Protein AF-A0A8S9NXI0-F1 (afdb_monomer_lite)

Sequence (211 aa):
MMMVAKQVCTIFIRSCIWLLLLPILTRAMESDITCLRSLKSQLKDPHAYLSNWVFGNYSDGYICSFFGVYCWRSNHNKVLSINLGRSGLEGEFPSGVKLFCQTCPTLLLDHNRFTGSIPSELASSPRLLQFSVAHNDLKGPIPEFTAGNISLSSFDDNPDLCGFPLDPCPDSFYSMAIIAANIAAAAFFLVGACYGWLYDTRKQNQRPRRR

InterPro domains:
  IPR013210 Leucine-rich repeat-containing N-terminal, plant-type [PF08263] (30-72)
  IPR032675 Leucine-rich repeat domain superfamily [G3DSA:3.80.10.10] (31-162)
  IPR046959 Pollen receptor-like kinase 1-6/SFR4-like [PTHR48007] (106-207)

Structure (mmCIF, N/CA/C/O backbone):
data_AF-A0A8S9NXI0-F1
#
_entry.id   AF-A0A8S9NXI0-F1
#
loop_
_atom_site.group_PDB
_atom_site.id
_atom_site.type_symbol
_atom_site.label_atom_id
_atom_site.label_alt_id
_atom_site.label_comp_id
_atom_site.label_asym_id
_atom_site.label_entity_id
_atom_site.label_seq_id
_atom_site.pdbx_PDB_ins_code
_atom_site.Cartn_x
_atom_site.Cartn_y
_atom_site.Cartn_z
_atom_site.occupancy
_atom_site.B_iso_or_equiv
_atom_site.auth_seq_id
_atom_site.auth_comp_id
_atom_site.auth_asym_id
_atom_site.auth_atom_id
_atom_site.pdbx_PDB_model_num
ATOM 1 N N . MET A 1 1 ? 48.327 -30.750 27.416 1.00 48.47 1 MET A N 1
ATOM 2 C CA . MET A 1 1 ? 46.842 -30.775 27.405 1.00 48.47 1 MET A CA 1
ATOM 3 C C . MET A 1 1 ? 46.186 -29.390 27.481 1.00 48.47 1 MET A C 1
ATOM 5 O O . MET A 1 1 ? 45.272 -29.152 26.706 1.00 48.47 1 MET A O 1
ATOM 9 N N . MET A 1 2 ? 46.649 -28.445 28.314 1.00 47.31 2 MET A N 1
ATOM 10 C CA . MET A 1 2 ? 46.037 -27.098 28.421 1.00 47.31 2 MET A CA 1
ATOM 11 C C . MET A 1 2 ? 46.112 -26.222 27.150 1.00 47.31 2 MET A C 1
ATOM 13 O O . MET A 1 2 ? 45.227 -25.399 26.933 1.00 47.31 2 MET A O 1
ATOM 17 N N . MET A 1 3 ? 47.132 -26.385 26.296 1.00 52.66 3 MET A N 1
ATOM 18 C CA . MET A 1 3 ? 47.255 -25.595 25.055 1.00 52.66 3 MET A CA 1
ATOM 19 C C . MET A 1 3 ? 46.229 -25.994 23.982 1.00 52.66 3 MET A C 1
ATOM 21 O O . MET A 1 3 ? 45.682 -25.127 23.306 1.00 52.66 3 MET A O 1
ATOM 25 N N . VAL A 1 4 ? 45.896 -27.286 23.893 1.00 56.56 4 VAL A N 1
ATOM 26 C CA . VAL A 1 4 ? 44.914 -27.812 22.930 1.00 56.56 4 VAL A CA 1
ATOM 27 C C . VAL A 1 4 ? 43.502 -27.342 23.294 1.00 56.56 4 VAL A C 1
ATOM 29 O O . VAL A 1 4 ? 42.760 -26.887 22.431 1.00 56.56 4 VAL A O 1
ATOM 32 N N . ALA A 1 5 ? 43.159 -27.329 24.587 1.00 54.84 5 ALA A N 1
ATOM 33 C CA . ALA A 1 5 ? 41.863 -26.839 25.062 1.00 54.84 5 ALA A CA 1
ATOM 34 C C . ALA A 1 5 ? 41.631 -25.343 24.747 1.00 54.84 5 ALA A C 1
ATOM 36 O O . ALA A 1 5 ? 40.528 -24.958 24.362 1.00 54.84 5 ALA A O 1
ATOM 37 N N . LYS A 1 6 ? 42.672 -24.498 24.835 1.00 57.12 6 LYS A N 1
ATOM 38 C CA . LYS A 1 6 ? 42.588 -23.069 24.468 1.00 57.12 6 LYS A CA 1
ATOM 39 C C . LYS A 1 6 ? 42.384 -22.852 22.962 1.00 57.12 6 LYS A C 1
ATOM 41 O O . LYS A 1 6 ? 41.630 -21.962 22.569 1.00 57.12 6 LYS A O 1
ATOM 46 N N . GLN A 1 7 ? 43.024 -23.661 22.118 1.00 56.09 7 GLN A N 1
ATOM 47 C CA . GLN A 1 7 ? 42.843 -23.586 20.664 1.00 56.09 7 GLN A CA 1
ATOM 48 C C . GLN A 1 7 ? 41.454 -24.070 20.236 1.00 56.09 7 GLN A C 1
ATOM 50 O O . GLN A 1 7 ? 40.791 -23.396 19.454 1.00 56.09 7 GLN A O 1
ATOM 55 N N . VAL A 1 8 ? 40.964 -25.169 20.813 1.00 66.56 8 VAL A N 1
ATOM 56 C CA . VAL A 1 8 ? 39.607 -25.670 20.534 1.00 66.56 8 VAL A CA 1
ATOM 57 C C . VAL A 1 8 ? 38.549 -24.647 20.962 1.00 66.56 8 VAL A C 1
ATOM 59 O O . VAL A 1 8 ? 37.624 -24.368 20.205 1.00 66.56 8 VAL A O 1
ATOM 62 N N . CYS A 1 9 ? 38.724 -24.009 22.123 1.00 66.50 9 CYS A N 1
ATOM 63 C CA . CYS A 1 9 ? 37.797 -22.991 22.620 1.00 66.50 9 CYS A CA 1
ATOM 64 C C . CYS A 1 9 ? 37.787 -21.721 21.748 1.00 66.50 9 CYS A C 1
ATOM 66 O O . CYS A 1 9 ? 36.724 -21.195 21.429 1.00 66.50 9 CYS A O 1
ATOM 68 N N . THR A 1 10 ? 38.949 -21.249 21.281 1.00 66.12 10 THR A N 1
ATOM 69 C CA . THR A 1 10 ? 39.013 -20.070 20.393 1.00 66.12 10 THR A CA 1
ATOM 70 C C . THR A 1 10 ? 38.430 -20.338 19.004 1.00 66.12 10 THR A C 1
ATOM 72 O O . THR A 1 10 ? 37.811 -19.438 18.433 1.00 66.12 10 THR A O 1
ATOM 75 N N . ILE A 1 11 ? 38.561 -21.562 18.478 1.00 71.81 11 ILE A N 1
ATOM 76 C CA . ILE A 1 11 ? 37.906 -21.988 17.231 1.00 71.81 11 ILE A CA 1
ATOM 77 C C . ILE A 1 11 ? 36.385 -22.024 17.414 1.00 71.81 11 ILE A C 1
ATOM 79 O O . ILE A 1 11 ? 35.680 -21.419 16.610 1.00 71.81 11 ILE A O 1
ATOM 83 N N . PHE A 1 12 ? 35.891 -22.635 18.498 1.00 69.69 12 PHE A N 1
ATOM 84 C CA . PHE A 1 12 ? 34.457 -22.689 18.806 1.00 69.69 12 PHE A CA 1
ATOM 85 C C . PHE A 1 12 ? 33.842 -21.297 18.999 1.00 69.69 12 PHE A C 1
ATOM 87 O O . PHE A 1 12 ? 32.775 -21.008 18.463 1.00 69.69 12 PHE A O 1
ATOM 94 N N . ILE A 1 13 ? 34.523 -20.397 19.713 1.00 73.62 13 ILE A N 1
ATOM 95 C CA . ILE A 1 13 ? 34.053 -19.020 19.912 1.00 73.62 13 ILE A CA 1
ATOM 96 C C . ILE A 1 13 ? 34.024 -18.263 18.577 1.00 73.62 13 ILE A C 1
ATOM 98 O O . ILE A 1 13 ? 33.041 -17.586 18.287 1.00 73.62 13 ILE A O 1
ATOM 102 N N . ARG A 1 14 ? 35.046 -18.412 17.722 1.00 71.12 14 ARG A N 1
ATOM 103 C CA . ARG A 1 14 ? 35.065 -17.799 16.382 1.00 71.12 14 ARG A CA 1
ATOM 104 C C . ARG A 1 14 ? 33.963 -18.345 15.475 1.00 71.12 14 ARG A C 1
ATOM 106 O O . ARG A 1 14 ? 33.319 -17.547 14.802 1.00 71.12 14 ARG A O 1
ATOM 113 N N . S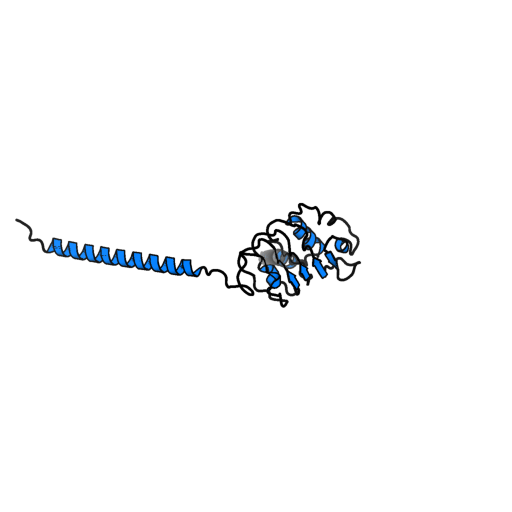ER A 1 15 ? 33.703 -19.654 15.489 1.00 74.88 15 SER A N 1
ATOM 114 C CA . SER A 1 15 ? 32.602 -20.248 14.721 1.00 74.88 15 SER A CA 1
ATOM 115 C C . SER A 1 15 ? 31.235 -19.807 15.240 1.00 74.88 15 SER A C 1
ATOM 117 O O . SER A 1 15 ? 30.363 -19.495 14.438 1.00 74.88 15 SER A O 1
ATOM 119 N N . CYS A 1 16 ? 31.054 -19.697 16.560 1.00 72.50 16 CYS A N 1
ATOM 120 C CA . CYS A 1 16 ? 29.815 -19.198 17.157 1.00 72.50 16 CYS A CA 1
ATOM 121 C C . CYS A 1 16 ? 29.590 -17.712 16.855 1.00 72.50 16 CYS A C 1
ATOM 123 O O . CYS A 1 16 ? 28.479 -17.331 16.514 1.00 72.50 16 CYS A O 1
ATOM 125 N N . ILE A 1 17 ? 30.631 -16.875 16.907 1.00 73.12 17 ILE A N 1
ATOM 126 C CA . ILE A 1 17 ? 30.542 -15.461 16.512 1.00 73.12 17 ILE A CA 1
ATOM 127 C C . ILE A 1 17 ? 30.192 -15.345 15.021 1.00 73.12 17 ILE A C 1
ATOM 129 O O . ILE A 1 17 ? 29.353 -14.530 14.657 1.00 73.12 17 ILE A O 1
ATOM 133 N N . TRP A 1 18 ? 30.760 -16.188 14.155 1.00 65.56 18 TRP A N 1
ATOM 134 C CA . TRP A 1 18 ? 30.428 -16.204 12.726 1.00 65.56 18 TRP A CA 1
ATOM 135 C C . TRP A 1 18 ? 28.981 -16.669 12.465 1.00 65.56 18 TRP A C 1
ATOM 137 O O . TRP A 1 18 ? 28.279 -16.056 11.664 1.00 65.56 18 TRP A O 1
ATOM 147 N N . LEU A 1 19 ? 28.493 -17.666 13.215 1.00 69.38 19 LEU A N 1
ATOM 148 C CA . LEU A 1 19 ? 27.098 -18.139 13.203 1.00 69.38 19 LEU A CA 1
ATOM 149 C C . LEU A 1 19 ? 26.099 -17.120 13.773 1.00 69.38 19 LEU A C 1
ATOM 151 O O . LEU A 1 19 ? 24.974 -17.045 13.289 1.00 69.38 19 LEU A O 1
ATOM 155 N N . LEU A 1 20 ? 26.506 -16.308 14.750 1.00 66.50 20 LEU A N 1
ATOM 156 C CA . LEU A 1 20 ? 25.690 -15.234 15.331 1.00 66.50 20 LEU A CA 1
ATOM 157 C C . LEU A 1 20 ? 25.705 -13.945 14.489 1.00 66.50 20 LEU A C 1
ATOM 159 O O . LEU A 1 20 ? 24.770 -13.152 14.578 1.00 66.50 20 LEU A O 1
ATOM 163 N N . LEU A 1 21 ? 26.729 -13.731 13.655 1.00 58.19 21 LEU A N 1
ATOM 164 C CA . LEU A 1 21 ? 26.822 -12.596 12.723 1.00 58.19 21 LEU A CA 1
ATOM 165 C C . LEU A 1 21 ? 26.148 -12.865 11.365 1.00 58.19 21 LEU A C 1
ATOM 167 O O . LEU A 1 21 ? 25.772 -11.914 10.676 1.00 58.19 21 LEU A O 1
ATOM 171 N N . LEU A 1 22 ? 25.949 -14.133 10.990 1.00 60.00 22 LEU A N 1
ATOM 172 C CA . LEU A 1 22 ? 25.241 -14.533 9.765 1.00 60.00 22 LEU A CA 1
ATOM 173 C C . LEU A 1 22 ? 23.817 -13.932 9.654 1.00 60.00 22 LEU A C 1
ATOM 175 O O . LEU A 1 22 ? 23.513 -13.367 8.603 1.00 60.00 22 LEU A O 1
ATOM 179 N N . PRO A 1 23 ? 22.975 -13.921 10.711 1.00 55.84 23 PRO A N 1
ATOM 180 C CA . PRO A 1 23 ? 21.657 -13.275 10.677 1.00 55.84 23 PRO A CA 1
ATOM 181 C C . PRO A 1 23 ? 21.713 -11.739 10.598 1.00 55.84 23 PRO A C 1
ATOM 183 O O . PRO A 1 23 ? 20.766 -11.096 10.138 1.00 55.84 23 PRO A O 1
ATOM 186 N N . ILE A 1 24 ? 22.811 -11.125 11.056 1.00 56.00 24 ILE A N 1
ATOM 187 C CA . ILE A 1 24 ? 22.961 -9.662 11.127 1.00 56.00 24 ILE A CA 1
ATOM 188 C C . ILE A 1 24 ? 23.319 -9.094 9.745 1.00 56.00 24 ILE A C 1
ATOM 190 O O . ILE A 1 24 ? 22.811 -8.037 9.366 1.00 56.00 24 ILE A O 1
ATOM 194 N N . LEU A 1 25 ? 24.104 -9.828 8.949 1.00 53.94 25 LEU A N 1
ATOM 195 C CA . LEU A 1 25 ? 24.426 -9.473 7.559 1.00 53.94 25 LEU A CA 1
ATOM 196 C C . LEU A 1 25 ? 23.256 -9.711 6.588 1.00 53.94 25 LEU A C 1
ATOM 198 O O . LEU A 1 25 ? 23.167 -9.038 5.563 1.00 53.94 25 LEU A O 1
ATOM 202 N N . THR A 1 26 ? 22.309 -10.597 6.920 1.00 49.00 26 THR A N 1
ATOM 203 C CA . THR A 1 26 ? 21.090 -10.810 6.117 1.00 49.00 26 THR A CA 1
ATOM 204 C C . THR A 1 26 ? 20.030 -9.721 6.292 1.00 49.00 26 THR A C 1
ATOM 206 O O . THR A 1 26 ? 18.982 -9.765 5.642 1.00 49.00 26 THR A O 1
ATOM 209 N N . ARG A 1 27 ? 20.313 -8.647 7.047 1.00 52.06 27 ARG A N 1
ATOM 210 C CA . ARG A 1 27 ? 19.653 -7.344 6.826 1.00 52.06 27 ARG A CA 1
ATOM 211 C C . ARG A 1 27 ? 20.137 -6.720 5.503 1.00 52.06 27 ARG A C 1
ATOM 213 O O . ARG A 1 27 ? 20.440 -5.536 5.442 1.00 52.06 27 ARG A O 1
ATOM 220 N N . ALA A 1 28 ? 20.226 -7.525 4.447 1.00 47.06 28 ALA A N 1
ATOM 221 C CA . ALA A 1 28 ? 20.550 -7.087 3.108 1.00 47.06 28 ALA A CA 1
ATOM 222 C C . ALA A 1 28 ? 19.486 -6.074 2.668 1.00 47.06 28 ALA A C 1
ATOM 224 O O . ALA A 1 28 ? 18.289 -6.303 2.878 1.00 47.06 28 ALA A O 1
ATOM 225 N N . MET A 1 29 ? 19.938 -4.947 2.109 1.00 54.78 29 MET A N 1
ATOM 226 C CA . MET A 1 29 ? 19.077 -4.010 1.391 1.00 54.78 29 MET A CA 1
ATOM 227 C C . MET A 1 29 ? 18.262 -4.817 0.388 1.00 54.78 29 MET A C 1
ATOM 229 O O . MET A 1 29 ? 18.822 -5.458 -0.502 1.00 54.78 29 MET A O 1
ATOM 233 N N . GLU A 1 30 ? 16.947 -4.817 0.556 1.00 65.94 30 GLU A N 1
ATOM 234 C CA . GLU A 1 30 ? 16.077 -5.415 -0.437 1.00 65.94 30 GLU A CA 1
ATOM 235 C C . GLU A 1 30 ? 16.156 -4.561 -1.703 1.00 65.94 30 GLU A C 1
ATOM 237 O O . GLU A 1 30 ? 16.060 -3.333 -1.648 1.00 65.94 30 GLU A O 1
ATOM 242 N N . SER A 1 31 ? 16.432 -5.194 -2.842 1.00 82.06 31 SER A N 1
ATOM 243 C CA . SER A 1 31 ? 16.428 -4.479 -4.115 1.00 82.06 31 SER A CA 1
ATOM 244 C C . SER A 1 31 ? 14.989 -4.138 -4.498 1.00 82.06 31 SER A C 1
ATOM 246 O O . SER A 1 31 ? 14.085 -4.935 -4.245 1.00 82.06 31 SER A O 1
ATOM 248 N N . ASP A 1 32 ? 14.769 -3.005 -5.170 1.00 87.31 32 ASP A N 1
ATOM 249 C CA . ASP A 1 32 ? 13.427 -2.642 -5.647 1.00 87.31 32 ASP A CA 1
ATOM 250 C C . ASP A 1 32 ? 12.856 -3.718 -6.595 1.00 87.31 32 ASP A C 1
ATOM 252 O O . ASP A 1 32 ? 11.654 -3.951 -6.626 1.00 87.31 32 ASP A O 1
ATOM 256 N N . ILE A 1 33 ? 13.718 -4.466 -7.295 1.00 89.44 33 ILE A N 1
ATOM 257 C CA . ILE A 1 33 ? 13.327 -5.631 -8.105 1.00 89.44 33 ILE A CA 1
ATOM 258 C C . ILE A 1 33 ? 12.695 -6.726 -7.232 1.00 89.44 33 ILE A C 1
ATOM 260 O O . ILE A 1 33 ? 11.664 -7.290 -7.598 1.00 89.44 33 ILE A O 1
ATOM 264 N N . THR A 1 34 ? 13.311 -7.051 -6.091 1.00 88.00 34 THR A N 1
ATOM 265 C CA . THR A 1 34 ? 12.790 -8.054 -5.147 1.00 88.00 34 THR A CA 1
ATOM 266 C C . THR A 1 34 ? 11.469 -7.586 -4.542 1.00 88.00 34 THR A C 1
ATOM 268 O O . THR A 1 34 ? 10.519 -8.364 -4.503 1.00 88.00 34 THR A O 1
ATOM 271 N N . CYS A 1 35 ? 11.388 -6.301 -4.183 1.00 87.19 35 CYS A N 1
ATOM 272 C CA . CYS A 1 35 ? 10.168 -5.663 -3.692 1.00 87.19 35 CYS A CA 1
ATOM 273 C C . CYS A 1 35 ? 9.015 -5.807 -4.701 1.00 87.19 35 CYS A C 1
ATOM 275 O O . CYS A 1 35 ? 7.974 -6.368 -4.365 1.00 87.19 35 CYS A O 1
ATOM 277 N N . LEU A 1 36 ? 9.214 -5.397 -5.960 1.00 90.44 36 LEU A N 1
ATOM 278 C CA . LEU A 1 36 ? 8.189 -5.513 -7.006 1.00 90.44 36 LEU A CA 1
ATOM 279 C C . LEU A 1 36 ? 7.805 -6.976 -7.282 1.00 90.44 36 LEU A C 1
ATOM 281 O O . LEU A 1 36 ? 6.642 -7.271 -7.554 1.00 90.44 36 LEU A O 1
ATOM 285 N N . ARG A 1 37 ? 8.758 -7.912 -7.187 1.00 91.31 37 ARG A N 1
ATOM 286 C CA . ARG A 1 37 ? 8.485 -9.349 -7.340 1.00 91.31 37 ARG A CA 1
ATOM 287 C C . ARG A 1 37 ? 7.608 -9.887 -6.215 1.00 91.31 37 ARG A C 1
ATOM 289 O O . ARG A 1 37 ? 6.649 -10.604 -6.492 1.00 91.31 37 ARG A O 1
ATOM 296 N N . SER A 1 38 ? 7.934 -9.535 -4.974 1.00 87.94 38 SER A N 1
ATOM 297 C CA . SER A 1 38 ? 7.154 -9.911 -3.794 1.00 87.94 38 SER A CA 1
ATOM 298 C C . SER A 1 38 ? 5.748 -9.316 -3.860 1.00 87.94 38 SER A C 1
ATOM 300 O O . SER A 1 38 ? 4.771 -10.046 -3.699 1.00 87.94 38 SER A O 1
ATOM 302 N N . LEU A 1 39 ? 5.641 -8.031 -4.217 1.00 88.62 39 LEU A N 1
ATOM 303 C CA . LEU A 1 39 ? 4.366 -7.346 -4.409 1.00 88.62 39 LEU A CA 1
ATOM 304 C C . LEU A 1 39 ? 3.506 -8.072 -5.451 1.00 88.62 39 LEU A C 1
ATOM 306 O O . LEU A 1 39 ? 2.400 -8.497 -5.136 1.00 88.62 39 LEU A O 1
ATOM 310 N N . LYS A 1 40 ? 4.038 -8.324 -6.656 1.00 92.25 40 LYS A N 1
ATOM 311 C CA . LYS A 1 40 ? 3.303 -9.056 -7.700 1.00 92.25 40 LYS A CA 1
ATOM 312 C C . LYS A 1 40 ? 2.826 -10.435 -7.236 1.00 92.25 40 LYS A C 1
ATOM 314 O O . LYS A 1 40 ? 1.747 -10.854 -7.629 1.00 92.25 40 LYS A O 1
ATOM 319 N N . SER A 1 41 ? 3.614 -11.144 -6.425 1.00 91.06 41 SER A N 1
ATOM 320 C CA . SER A 1 41 ? 3.263 -12.498 -5.973 1.00 91.06 41 SER A CA 1
ATOM 321 C C . SER A 1 41 ? 2.081 -12.558 -4.999 1.00 91.06 41 SER A C 1
ATOM 323 O O . SER A 1 41 ? 1.480 -13.619 -4.859 1.00 91.06 41 SER A O 1
ATOM 325 N N . GLN A 1 42 ? 1.750 -11.444 -4.342 1.00 89.62 42 GLN A N 1
ATOM 326 C CA . GLN A 1 42 ? 0.673 -11.367 -3.348 1.00 89.62 42 GLN A CA 1
ATOM 327 C C . GLN A 1 42 ? -0.632 -10.803 -3.924 1.00 89.62 42 GLN A C 1
ATOM 329 O O . GLN A 1 42 ? -1.703 -11.031 -3.367 1.00 89.62 42 GLN A O 1
ATOM 334 N N . LEU A 1 43 ? -0.552 -10.078 -5.041 1.00 91.19 43 LEU A N 1
ATOM 335 C CA . LEU A 1 43 ? -1.699 -9.429 -5.666 1.00 91.19 43 LEU A CA 1
ATOM 336 C C . LEU A 1 43 ? -2.443 -10.391 -6.596 1.00 91.19 43 LEU A C 1
ATOM 338 O O . LEU A 1 43 ? -1.833 -11.139 -7.365 1.00 91.19 43 LEU A O 1
ATOM 342 N N . LYS A 1 44 ? -3.774 -10.318 -6.584 1.00 95.75 44 LYS A N 1
ATOM 343 C CA . LYS A 1 44 ? -4.614 -10.918 -7.624 1.00 95.75 44 LYS A CA 1
ATOM 344 C C . LYS A 1 44 ? -4.901 -9.858 -8.684 1.00 95.75 44 LYS A C 1
ATOM 346 O O . LYS A 1 44 ? -5.363 -8.767 -8.369 1.00 95.75 44 LYS A O 1
ATOM 351 N N . ASP A 1 45 ? -4.623 -10.192 -9.938 1.00 96.75 45 ASP A N 1
ATOM 352 C CA . ASP A 1 45 ? -4.725 -9.277 -11.079 1.00 96.75 45 ASP A CA 1
ATOM 353 C C . ASP A 1 45 ? -5.681 -9.849 -12.142 1.00 96.75 45 ASP A C 1
ATOM 355 O O . ASP A 1 45 ? -5.234 -10.437 -13.132 1.00 96.75 45 ASP A O 1
ATOM 359 N N . PRO A 1 46 ? -7.007 -9.739 -11.933 1.00 97.25 46 PRO A N 1
ATOM 360 C CA . PRO A 1 46 ? -8.004 -10.328 -12.830 1.00 97.25 46 PRO A CA 1
ATOM 361 C C . PRO A 1 46 ? -8.008 -9.699 -14.232 1.00 97.25 46 PRO A C 1
ATOM 363 O O . PRO A 1 46 ? -8.475 -10.322 -15.184 1.00 97.25 46 PRO A O 1
ATOM 366 N N . HIS A 1 47 ? -7.477 -8.482 -14.371 1.00 96.38 47 HIS A N 1
ATOM 367 C CA . HIS A 1 47 ? -7.472 -7.713 -15.618 1.00 96.38 47 HIS A CA 1
ATOM 368 C C . HIS A 1 47 ? -6.094 -7.639 -16.293 1.00 96.38 47 HIS A C 1
ATOM 370 O O . HIS A 1 47 ? -5.949 -6.964 -17.311 1.00 96.38 47 HIS A O 1
ATOM 376 N N . ALA A 1 48 ? -5.103 -8.368 -15.773 1.00 97.06 48 ALA A N 1
ATOM 377 C CA . ALA A 1 48 ? -3.759 -8.483 -16.332 1.00 97.06 48 ALA A CA 1
ATOM 378 C C . ALA A 1 48 ? -2.982 -7.148 -16.450 1.00 97.06 48 ALA A C 1
ATOM 380 O O . ALA A 1 48 ? -2.108 -7.017 -17.318 1.00 97.06 48 ALA A O 1
ATOM 381 N N . TYR A 1 49 ? -3.237 -6.171 -15.573 1.00 96.50 49 TYR A N 1
ATOM 382 C CA . TYR A 1 49 ? -2.486 -4.905 -15.527 1.00 96.50 49 TYR A CA 1
ATOM 383 C C . TYR A 1 49 ? -1.002 -5.107 -15.186 1.00 96.50 49 TYR A C 1
ATOM 385 O O . TYR A 1 49 ? -0.138 -4.389 -15.688 1.00 96.50 49 TYR A O 1
ATOM 393 N N . LEU A 1 50 ? -0.678 -6.122 -14.385 1.00 96.69 50 LEU A N 1
ATOM 394 C CA . LEU A 1 50 ? 0.682 -6.486 -13.980 1.00 96.69 50 LEU A CA 1
ATOM 395 C C . LEU A 1 50 ? 1.340 -7.472 -14.958 1.00 96.69 50 LEU A C 1
ATOM 397 O O . LEU A 1 50 ? 2.410 -8.025 -14.670 1.00 96.69 50 LEU A O 1
ATOM 401 N N . SER A 1 51 ? 0.732 -7.734 -16.118 1.00 96.88 51 SER A N 1
ATOM 402 C CA . SER A 1 51 ? 1.257 -8.680 -17.114 1.00 96.88 51 SER A CA 1
ATOM 403 C C . SER A 1 51 ? 2.658 -8.309 -17.611 1.00 96.88 51 SER A C 1
ATOM 405 O O . SER A 1 51 ? 3.500 -9.196 -17.757 1.00 96.88 51 SER A O 1
ATOM 407 N N . ASN A 1 52 ? 2.959 -7.013 -17.771 1.00 96.62 52 ASN A N 1
ATOM 408 C CA . ASN A 1 52 ? 4.271 -6.543 -18.231 1.00 96.62 52 ASN A CA 1
ATOM 409 C C . ASN A 1 52 ? 5.364 -6.542 -17.145 1.00 96.62 52 ASN A C 1
ATOM 411 O O . ASN A 1 52 ? 6.525 -6.267 -17.448 1.00 96.62 52 ASN A O 1
ATOM 415 N N . TRP A 1 53 ? 5.031 -6.888 -15.897 1.00 96.50 53 TRP A N 1
ATOM 416 C CA . TRP A 1 53 ? 6.004 -7.069 -14.816 1.00 96.50 53 TRP A CA 1
ATOM 417 C C . TRP A 1 53 ? 6.731 -8.408 -14.988 1.00 96.50 53 TRP A C 1
ATOM 419 O O . TRP A 1 53 ? 6.451 -9.393 -14.293 1.00 96.50 53 TRP A O 1
ATOM 429 N N . VAL A 1 54 ? 7.627 -8.473 -15.966 1.00 95.12 54 VAL A N 1
ATOM 430 C CA . VAL A 1 54 ? 8.407 -9.672 -16.283 1.00 95.12 54 VAL A CA 1
ATOM 431 C C . VAL A 1 54 ? 9.791 -9.545 -15.662 1.00 95.12 54 VAL A C 1
ATOM 433 O O . VAL A 1 54 ? 10.587 -8.678 -16.018 1.00 95.12 54 VAL A O 1
ATOM 436 N N . PHE A 1 55 ? 10.083 -10.430 -14.715 1.00 92.69 55 PHE A N 1
ATOM 437 C CA . PHE A 1 55 ? 11.379 -10.499 -14.050 1.00 92.69 55 PHE A CA 1
ATOM 438 C C . PHE A 1 55 ? 12.297 -11.470 -14.796 1.00 92.69 55 PHE A C 1
ATOM 440 O O . PHE A 1 55 ? 11.866 -12.557 -15.165 1.00 92.69 55 PHE A O 1
ATOM 447 N N . GLY A 1 56 ? 13.565 -11.100 -14.984 1.00 87.19 56 GLY A N 1
ATOM 448 C CA . GLY A 1 56 ? 14.542 -11.925 -15.714 1.00 87.19 56 GLY A CA 1
ATOM 449 C C . GLY A 1 56 ? 15.445 -11.140 -16.665 1.00 87.19 56 GLY A C 1
ATOM 450 O O . GLY A 1 56 ? 16.349 -11.713 -17.261 1.00 87.19 56 GLY A O 1
ATOM 451 N N . ASN A 1 57 ? 15.223 -9.832 -16.791 1.00 86.38 57 ASN A N 1
ATOM 452 C CA . ASN A 1 57 ? 16.134 -8.937 -17.486 1.00 86.38 57 ASN A CA 1
ATOM 453 C C . ASN A 1 57 ? 17.247 -8.455 -16.532 1.00 86.38 57 ASN A C 1
ATOM 455 O O . ASN A 1 57 ? 17.014 -8.254 -15.337 1.00 86.38 57 ASN A O 1
ATOM 459 N N . TYR A 1 58 ? 18.450 -8.278 -17.075 1.00 87.62 58 TYR A N 1
ATOM 460 C CA . TYR A 1 58 ? 19.647 -7.829 -16.363 1.00 87.62 58 TYR A CA 1
ATOM 461 C C . TYR A 1 58 ? 20.053 -6.389 -16.715 1.00 87.62 58 TYR A C 1
ATOM 463 O O . TYR A 1 58 ? 20.992 -5.862 -16.122 1.00 87.62 58 TYR A O 1
ATOM 471 N N . SER A 1 59 ? 19.371 -5.742 -17.667 1.00 92.88 59 SER A N 1
ATOM 472 C CA . SER A 1 59 ? 19.596 -4.334 -18.008 1.00 92.88 59 SER A CA 1
ATOM 473 C C . SER A 1 59 ? 19.218 -3.422 -16.842 1.00 92.88 59 SER A C 1
ATOM 475 O O . SER A 1 59 ? 18.170 -3.604 -16.232 1.00 92.88 59 SER A O 1
ATOM 477 N N . ASP A 1 60 ? 20.030 -2.413 -16.530 1.00 91.50 60 ASP A N 1
ATOM 478 C CA . ASP A 1 60 ? 19.662 -1.449 -15.490 1.00 91.50 60 ASP A CA 1
ATOM 479 C C . ASP A 1 60 ? 18.462 -0.588 -15.937 1.00 91.50 60 ASP A C 1
ATOM 481 O O . ASP A 1 60 ? 18.345 -0.225 -17.107 1.00 91.50 60 ASP A O 1
ATOM 485 N N . GLY A 1 61 ? 17.537 -0.310 -15.017 1.00 91.88 61 GLY A N 1
ATOM 486 C CA . GLY A 1 61 ? 16.316 0.464 -15.279 1.00 91.88 61 GLY A CA 1
ATOM 487 C C . GLY A 1 61 ? 15.160 -0.284 -15.956 1.00 91.88 61 GLY A C 1
ATOM 488 O O . GLY A 1 61 ? 14.109 0.311 -16.181 1.00 91.88 61 GLY A O 1
ATOM 489 N N . TYR A 1 62 ? 15.278 -1.583 -16.254 1.00 95.06 62 TYR A N 1
ATOM 490 C CA . TYR A 1 62 ? 14.207 -2.310 -16.955 1.00 95.06 62 TYR A CA 1
ATOM 491 C C . TYR A 1 62 ? 12.860 -2.300 -16.209 1.00 95.06 62 TYR A C 1
ATOM 493 O O . TYR A 1 62 ? 11.808 -2.239 -16.846 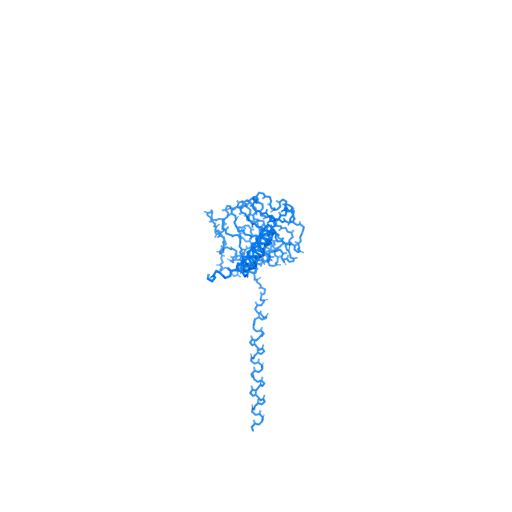1.00 95.06 62 TYR A O 1
ATOM 501 N N . ILE A 1 63 ? 12.877 -2.299 -14.871 1.00 94.12 63 ILE A N 1
ATOM 502 C CA . ILE A 1 63 ? 11.653 -2.262 -14.050 1.00 94.12 63 ILE A CA 1
ATOM 503 C C . ILE A 1 63 ? 10.892 -0.940 -14.179 1.00 94.12 63 ILE A C 1
ATOM 505 O O . ILE A 1 63 ? 9.717 -0.879 -13.845 1.00 94.12 63 ILE A O 1
ATOM 509 N N . CYS A 1 64 ? 11.533 0.115 -14.686 1.00 95.00 64 CYS A N 1
ATOM 510 C CA . CYS A 1 64 ? 10.914 1.423 -14.897 1.00 95.00 64 CYS A CA 1
ATOM 511 C C . CYS A 1 64 ? 9.942 1.433 -16.088 1.00 95.00 64 CYS A C 1
ATOM 513 O O . CYS A 1 64 ? 9.272 2.431 -16.326 1.00 95.00 64 CYS A O 1
ATOM 515 N N . SER A 1 65 ? 9.890 0.336 -16.853 1.00 95.75 65 SER A N 1
ATOM 516 C CA . SER A 1 65 ? 8.908 0.110 -17.919 1.00 95.75 65 SER A CA 1
ATOM 517 C C . SER A 1 65 ? 7.656 -0.633 -17.442 1.00 95.75 65 SER A C 1
ATOM 519 O O . SER A 1 65 ? 6.705 -0.798 -18.207 1.00 95.75 65 SER A O 1
ATOM 521 N N . PHE A 1 66 ? 7.650 -1.107 -16.194 1.00 97.25 66 PHE A N 1
ATOM 522 C CA . PHE A 1 66 ? 6.522 -1.829 -15.624 1.00 97.25 66 PHE A CA 1
ATOM 523 C C . PHE A 1 66 ? 5.323 -0.904 -15.439 1.00 97.25 66 PHE A C 1
ATOM 525 O O . PHE A 1 66 ? 5.467 0.271 -15.099 1.00 97.25 66 PHE A O 1
ATOM 532 N N . PHE A 1 67 ? 4.122 -1.441 -15.660 1.00 97.75 67 PHE A N 1
ATOM 533 C CA . PHE A 1 67 ? 2.895 -0.680 -15.473 1.00 97.75 67 PHE A CA 1
ATOM 534 C C . PHE A 1 67 ? 2.825 -0.144 -14.040 1.00 97.75 67 PHE A C 1
ATOM 536 O O . PHE A 1 67 ? 3.041 -0.893 -13.087 1.00 97.75 67 PHE A O 1
ATOM 543 N N . GLY A 1 68 ? 2.558 1.154 -13.902 1.00 96.06 68 GLY A N 1
ATOM 544 C CA . GLY A 1 68 ? 2.440 1.812 -12.605 1.00 96.06 68 GLY A CA 1
ATOM 545 C C . GLY A 1 68 ? 3.753 2.033 -11.850 1.00 96.06 68 GLY A C 1
ATOM 546 O O . GLY A 1 68 ? 3.706 2.555 -10.741 1.00 96.06 68 GLY A O 1
ATOM 547 N N . VAL A 1 69 ? 4.919 1.678 -12.403 1.00 95.44 69 VAL A N 1
ATOM 548 C CA . VAL A 1 69 ? 6.222 1.891 -11.750 1.00 95.44 69 VAL A CA 1
ATOM 549 C C . VAL A 1 69 ? 6.923 3.105 -12.347 1.00 95.44 69 VAL A C 1
ATOM 551 O O . VAL A 1 69 ? 7.196 3.163 -13.543 1.00 95.44 69 VAL A O 1
ATOM 554 N N . TYR A 1 70 ? 7.292 4.050 -11.489 1.00 95.06 70 TYR A N 1
ATOM 555 C CA . TYR A 1 70 ? 8.053 5.240 -11.853 1.00 95.06 70 TYR A CA 1
ATOM 556 C C . TYR A 1 70 ? 9.377 5.247 -11.101 1.00 95.06 70 TYR A C 1
ATOM 558 O O . TYR A 1 70 ? 9.411 5.066 -9.884 1.00 95.06 70 TYR A O 1
ATOM 566 N N . CYS A 1 71 ? 10.474 5.485 -11.813 1.00 94.12 71 CYS A N 1
ATOM 567 C CA . CYS A 1 71 ? 11.818 5.500 -11.245 1.00 94.12 71 CYS A CA 1
ATOM 568 C C . CYS A 1 71 ? 12.376 6.915 -11.098 1.00 94.12 71 CYS A C 1
ATOM 570 O O . CYS A 1 71 ? 12.008 7.822 -11.841 1.00 94.12 71 CYS A O 1
ATOM 572 N N . TRP A 1 72 ? 13.348 7.079 -10.196 1.00 91.94 72 TRP A N 1
ATOM 573 C CA . TRP A 1 72 ? 14.122 8.320 -10.056 1.00 91.94 72 TRP A CA 1
ATOM 574 C C . TRP A 1 72 ? 14.870 8.698 -11.340 1.00 91.94 72 TRP A C 1
ATOM 576 O O . TRP A 1 72 ? 15.008 9.874 -11.670 1.00 91.94 72 TRP A O 1
ATOM 586 N N . ARG A 1 73 ? 15.382 7.690 -12.052 1.00 93.50 73 ARG A N 1
ATOM 587 C CA . ARG A 1 73 ? 16.002 7.797 -13.375 1.00 93.50 73 ARG A CA 1
ATOM 588 C C . ARG A 1 73 ? 15.622 6.559 -14.180 1.00 93.50 73 ARG A C 1
ATOM 590 O O . ARG A 1 73 ? 15.585 5.468 -13.623 1.00 93.50 73 ARG A O 1
ATOM 597 N N . SER A 1 74 ? 15.376 6.714 -15.477 1.00 91.31 74 SER A N 1
ATOM 598 C CA . SER A 1 74 ? 14.917 5.624 -16.354 1.00 91.31 74 SER A CA 1
ATOM 599 C C . SER A 1 74 ? 15.946 4.512 -16.572 1.00 91.31 74 SER A C 1
ATOM 601 O O . SER A 1 74 ? 15.579 3.411 -16.958 1.00 91.31 74 SER A O 1
ATOM 603 N N . ASN A 1 75 ? 17.226 4.785 -16.323 1.00 91.31 75 ASN A N 1
ATOM 604 C CA . ASN A 1 75 ? 18.335 3.854 -16.513 1.00 91.31 75 ASN A CA 1
ATOM 605 C C . ASN A 1 75 ? 18.828 3.213 -15.207 1.00 91.31 75 ASN A C 1
ATOM 607 O O . ASN A 1 75 ? 19.897 2.613 -15.209 1.00 91.31 75 ASN A O 1
ATOM 611 N N . HIS A 1 76 ? 18.088 3.362 -14.105 1.00 91.19 76 HIS A N 1
ATOM 612 C CA . HIS A 1 76 ? 18.435 2.768 -12.819 1.00 91.19 76 HIS A CA 1
ATOM 613 C C . HIS A 1 76 ? 17.230 2.076 -12.198 1.00 91.19 76 HIS A C 1
ATOM 615 O O . HIS A 1 76 ? 16.145 2.648 -12.138 1.00 91.19 76 HIS A O 1
ATOM 621 N N . ASN A 1 77 ? 17.433 0.872 -11.663 1.00 90.25 77 ASN A N 1
ATOM 622 C CA . ASN A 1 77 ? 16.413 0.116 -10.927 1.00 90.25 77 ASN A CA 1
ATOM 623 C C . ASN A 1 77 ? 16.147 0.728 -9.533 1.00 90.25 77 ASN A C 1
ATOM 625 O O . ASN A 1 77 ? 16.428 0.107 -8.502 1.00 90.25 77 ASN A O 1
ATOM 629 N N . LYS A 1 78 ? 15.679 1.983 -9.513 1.00 90.75 78 LYS A N 1
ATOM 630 C CA . LYS A 1 78 ? 15.390 2.784 -8.320 1.00 90.75 78 LYS A CA 1
ATOM 631 C C . LYS A 1 78 ? 14.007 3.407 -8.403 1.00 90.75 78 LYS A C 1
ATOM 633 O O . LYS A 1 78 ? 13.827 4.425 -9.072 1.00 90.75 78 LYS A O 1
ATOM 638 N N . VAL A 1 79 ? 13.057 2.808 -7.698 1.00 91.31 79 VAL A N 1
ATOM 639 C CA . VAL A 1 79 ? 11.649 3.206 -7.696 1.00 91.31 79 VAL A CA 1
ATOM 640 C C . VAL A 1 79 ? 11.467 4.493 -6.890 1.00 91.31 79 VAL A C 1
ATOM 642 O O . VAL A 1 79 ? 11.992 4.655 -5.788 1.00 91.31 79 VAL A O 1
ATOM 645 N N . LEU A 1 80 ? 10.733 5.423 -7.485 1.00 92.06 80 LEU A N 1
ATOM 646 C CA . LEU A 1 80 ? 10.285 6.683 -6.902 1.00 92.06 80 LEU A CA 1
ATOM 647 C C . LEU A 1 80 ? 8.794 6.612 -6.557 1.00 92.06 80 LEU A C 1
ATOM 649 O O . LEU A 1 80 ? 8.374 7.104 -5.521 1.00 92.06 80 LEU A O 1
ATOM 653 N N . SER A 1 81 ? 7.972 6.032 -7.421 1.00 93.44 81 SER A N 1
ATOM 654 C CA . SER A 1 81 ? 6.535 5.971 -7.183 1.00 93.44 81 SER A CA 1
ATOM 655 C C . SER A 1 81 ? 5.960 4.689 -7.749 1.00 93.44 81 SER A C 1
ATOM 657 O O . SER A 1 81 ? 6.366 4.242 -8.824 1.00 93.44 81 SER A O 1
ATOM 659 N N . ILE A 1 82 ? 5.016 4.111 -7.016 1.00 94.06 82 ILE A N 1
ATOM 660 C CA . ILE A 1 82 ? 4.167 3.029 -7.494 1.00 94.06 82 ILE A CA 1
ATOM 661 C C . ILE A 1 82 ? 2.737 3.557 -7.497 1.00 94.06 82 ILE A C 1
ATOM 663 O O . ILE A 1 82 ? 2.203 3.912 -6.448 1.00 94.06 82 ILE A O 1
ATOM 667 N N . ASN A 1 83 ? 2.124 3.606 -8.675 1.00 96.19 83 ASN A N 1
ATOM 668 C CA . ASN A 1 83 ? 0.723 3.951 -8.854 1.00 96.19 83 ASN A CA 1
ATOM 669 C C . ASN A 1 83 ? 0.004 2.804 -9.559 1.00 96.19 83 ASN A C 1
ATOM 671 O O . ASN A 1 83 ? 0.148 2.616 -10.765 1.00 96.19 83 ASN A O 1
ATOM 675 N N . LEU A 1 84 ? -0.765 2.054 -8.780 1.00 96.12 84 LEU A N 1
ATOM 676 C CA . LEU A 1 84 ? -1.622 0.968 -9.245 1.00 96.12 84 LEU A CA 1
ATOM 677 C C . LEU A 1 84 ? -3.093 1.283 -8.959 1.00 96.12 84 LEU A C 1
ATOM 679 O O . LEU A 1 84 ? -3.909 0.375 -8.796 1.00 96.12 84 LEU A O 1
ATOM 683 N N . GLY A 1 85 ? -3.439 2.569 -8.858 1.00 96.69 85 GLY A N 1
ATOM 684 C CA . GLY A 1 85 ? -4.814 2.985 -8.642 1.00 96.69 85 GLY A CA 1
ATOM 685 C C . GLY A 1 85 ? -5.718 2.576 -9.809 1.00 96.69 85 GLY A C 1
ATOM 686 O O . GLY A 1 85 ? -5.260 2.472 -10.952 1.00 96.69 85 GLY A O 1
ATOM 687 N N . ARG A 1 86 ? -7.003 2.326 -9.534 1.00 97.69 86 ARG A N 1
ATOM 688 C CA . ARG A 1 86 ? -8.026 1.989 -10.552 1.00 97.69 86 ARG A CA 1
ATOM 689 C C . ARG A 1 86 ? -7.647 0.810 -11.457 1.00 97.69 86 ARG A C 1
ATOM 691 O O . ARG A 1 86 ? -8.025 0.782 -12.626 1.00 97.69 86 ARG A O 1
ATOM 698 N N . SER A 1 87 ? -6.893 -0.153 -10.934 1.00 97.19 87 SER A N 1
ATOM 699 C CA . SER A 1 87 ? -6.404 -1.304 -11.706 1.00 97.19 87 SER A CA 1
ATOM 700 C C . SER A 1 87 ? -7.236 -2.571 -11.471 1.00 97.19 87 SER A C 1
ATOM 702 O O . SER A 1 87 ? -6.942 -3.621 -12.034 1.00 97.19 87 SER A O 1
ATOM 704 N N . GLY A 1 88 ? -8.288 -2.490 -10.645 1.00 96.94 88 GLY A N 1
ATOM 705 C CA . GLY A 1 88 ? -9.147 -3.631 -10.322 1.00 96.94 88 GLY A CA 1
ATOM 706 C C . GLY A 1 88 ? -8.388 -4.772 -9.641 1.00 96.94 88 GLY A C 1
ATOM 707 O O . GLY A 1 88 ? -8.767 -5.931 -9.791 1.00 96.94 88 GLY A O 1
ATOM 708 N N . LEU A 1 89 ? -7.296 -4.449 -8.944 1.00 96.94 89 LEU A N 1
ATOM 709 C CA . LEU A 1 89 ? -6.493 -5.421 -8.216 1.00 96.94 89 LEU A CA 1
ATOM 710 C C . LEU A 1 89 ? -7.258 -5.912 -6.987 1.00 96.94 89 LEU A C 1
ATOM 712 O O . LEU A 1 89 ? -7.984 -5.155 -6.343 1.00 96.94 89 LEU A O 1
ATOM 716 N N . GLU A 1 90 ? -7.073 -7.185 -6.665 1.00 96.25 90 GLU A N 1
ATOM 717 C CA . GLU A 1 90 ? -7.781 -7.894 -5.603 1.00 96.25 90 GLU A CA 1
ATOM 718 C C . GLU A 1 90 ? -6.793 -8.592 -4.657 1.00 96.25 90 GLU A C 1
ATOM 720 O O . GLU A 1 90 ? -5.609 -8.772 -4.963 1.00 96.25 90 GLU A O 1
ATOM 725 N N . GLY A 1 91 ? -7.306 -9.063 -3.520 1.00 92.81 91 GLY A N 1
ATOM 726 C CA . GLY A 1 91 ? -6.560 -9.866 -2.551 1.00 92.81 91 GLY A CA 1
ATOM 727 C C . GLY A 1 91 ? -6.467 -9.200 -1.186 1.00 92.81 91 GLY A C 1
ATOM 728 O O . GLY A 1 91 ? -7.073 -8.158 -0.943 1.00 92.81 91 GLY A O 1
ATOM 729 N N . GLU A 1 92 ? -5.736 -9.832 -0.275 1.00 92.38 92 GLU A N 1
ATOM 730 C CA . GLU A 1 92 ? -5.385 -9.183 0.986 1.00 92.38 92 GLU A CA 1
ATOM 731 C C . GLU A 1 92 ? -4.322 -8.118 0.729 1.00 92.38 92 GLU A C 1
ATOM 733 O O . GLU A 1 92 ? -3.477 -8.275 -0.159 1.00 92.38 92 GLU A O 1
ATOM 738 N N . PHE A 1 93 ? -4.360 -7.035 1.504 1.00 89.50 93 PHE A N 1
ATOM 739 C CA . PHE A 1 93 ? -3.316 -6.031 1.466 1.00 89.50 93 PHE A CA 1
ATOM 740 C C . PHE A 1 93 ? -1.973 -6.726 1.738 1.00 89.50 93 PHE A C 1
ATOM 742 O O . PHE A 1 93 ? -1.847 -7.419 2.753 1.00 89.50 93 PHE A O 1
ATOM 749 N N . PRO A 1 94 ? -0.979 -6.578 0.846 1.00 82.69 94 PRO A N 1
ATOM 750 C CA . PRO A 1 94 ? 0.263 -7.334 0.923 1.00 82.69 94 PRO A CA 1
ATOM 751 C C . PRO A 1 94 ? 0.924 -7.248 2.311 1.00 82.69 94 PRO A C 1
ATOM 753 O O . PRO A 1 94 ? 1.333 -6.171 2.750 1.00 82.69 94 PRO A O 1
ATOM 756 N N . SER A 1 95 ? 1.024 -8.385 3.008 1.00 70.94 95 SER A N 1
ATOM 757 C CA . SER A 1 95 ? 1.540 -8.500 4.378 1.00 70.94 95 SER A CA 1
ATOM 758 C C . SER A 1 95 ? 2.689 -9.520 4.440 1.00 70.94 95 SER A C 1
ATOM 760 O O . SER A 1 95 ? 2.681 -10.538 3.755 1.00 70.94 95 SER A O 1
ATOM 762 N N . GLY A 1 96 ? 3.728 -9.253 5.243 1.00 56.47 96 GLY A N 1
ATOM 763 C CA . GLY A 1 96 ? 4.678 -10.302 5.652 1.00 56.47 96 GLY A CA 1
ATOM 764 C C . GLY A 1 96 ? 6.085 -10.361 5.034 1.00 56.47 96 GLY A C 1
ATOM 765 O O . GLY A 1 96 ? 6.825 -11.273 5.390 1.00 56.47 96 GLY A O 1
ATOM 766 N N . VAL A 1 97 ? 6.553 -9.424 4.198 1.00 46.62 97 VAL A N 1
ATOM 767 C CA . VAL A 1 97 ? 7.976 -9.423 3.762 1.00 46.62 97 VAL A CA 1
ATOM 768 C C . VAL A 1 97 ? 8.507 -8.012 3.564 1.00 46.62 97 VAL A C 1
ATOM 770 O O . VAL A 1 97 ? 8.451 -7.544 2.440 1.00 46.62 97 VAL A O 1
ATOM 773 N N . LYS A 1 98 ? 9.025 -7.336 4.610 1.00 54.34 98 LYS A N 1
ATOM 774 C CA . LYS A 1 98 ? 9.771 -6.049 4.499 1.00 54.34 98 LYS A CA 1
ATOM 775 C C . LYS A 1 98 ? 9.184 -5.092 3.442 1.00 54.34 98 LYS A C 1
ATOM 777 O O . LYS A 1 98 ? 9.920 -4.413 2.727 1.00 54.34 98 LYS A O 1
ATOM 782 N N . LEU A 1 99 ? 7.857 -5.098 3.291 1.00 53.22 99 LEU A N 1
ATOM 78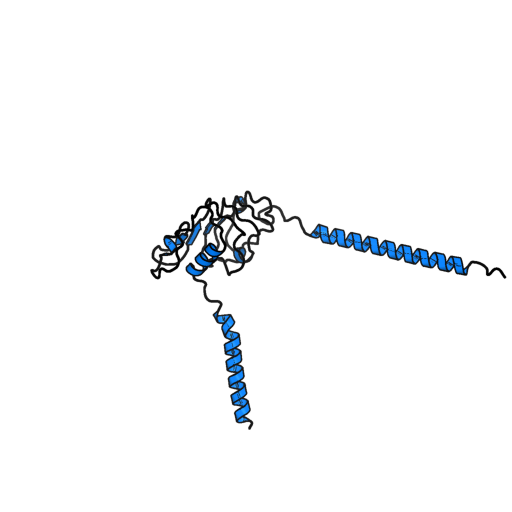3 C CA . LEU A 1 99 ? 7.263 -4.849 1.983 1.00 53.22 99 LEU A CA 1
ATOM 784 C C . LEU A 1 99 ? 6.960 -3.389 1.829 1.00 53.22 99 LEU A C 1
ATOM 786 O O . LEU A 1 99 ? 5.852 -3.030 1.501 1.00 53.22 99 LEU A O 1
ATOM 790 N N . PHE A 1 100 ? 7.957 -2.554 2.003 1.00 55.62 100 PHE A N 1
ATOM 791 C CA . PHE A 1 100 ? 7.985 -1.315 1.275 1.00 55.62 100 PHE A CA 1
ATOM 792 C C . PHE A 1 100 ? 9.378 -1.306 0.735 1.00 55.62 100 PHE A C 1
ATOM 794 O O . PHE A 1 100 ? 10.332 -1.456 1.499 1.00 55.62 100 PHE A O 1
ATOM 801 N N . CYS A 1 101 ? 9.488 -1.200 -0.586 1.00 63.00 101 CYS A N 1
ATOM 802 C CA . CYS A 1 101 ? 10.668 -0.657 -1.220 1.00 63.00 101 CYS A CA 1
ATOM 803 C C . CYS A 1 101 ? 11.071 0.511 -0.311 1.00 63.00 101 CYS A C 1
ATOM 805 O O . CYS A 1 101 ? 10.401 1.541 -0.333 1.00 63.00 101 CYS A O 1
ATOM 807 N N . GLN A 1 102 ? 12.042 0.324 0.602 1.00 61.84 102 GLN A N 1
ATOM 808 C CA . GLN A 1 102 ? 12.259 1.234 1.753 1.00 61.84 102 GLN A CA 1
ATOM 809 C C . GLN A 1 102 ? 12.680 2.638 1.285 1.00 61.84 102 GLN A C 1
ATOM 811 O O . GLN A 1 102 ? 12.951 3.545 2.063 1.00 61.84 102 GLN A O 1
ATOM 816 N N . THR A 1 103 ? 12.802 2.749 -0.029 1.00 65.69 103 THR A N 1
ATOM 817 C CA . THR A 1 103 ? 13.204 3.793 -0.932 1.00 65.69 103 THR A CA 1
ATOM 818 C C . THR A 1 103 ? 12.034 4.555 -1.554 1.00 65.69 103 THR A C 1
ATOM 820 O O . THR A 1 103 ? 12.292 5.689 -1.939 1.00 65.69 103 THR A O 1
ATOM 823 N N . CYS A 1 104 ? 10.825 3.983 -1.659 1.00 81.25 104 CYS A N 1
ATOM 824 C CA . CYS A 1 104 ? 9.706 4.495 -2.460 1.00 81.25 104 CYS A CA 1
ATOM 825 C C . CYS A 1 104 ? 8.877 5.533 -1.688 1.00 81.25 104 CYS A C 1
ATOM 827 O O . CYS A 1 104 ? 8.177 5.160 -0.743 1.00 81.25 104 CYS A O 1
ATOM 829 N N . PRO A 1 105 ? 8.914 6.819 -2.080 1.00 88.69 105 PRO A N 1
ATOM 830 C CA . PRO A 1 105 ? 8.182 7.847 -1.354 1.00 88.69 105 PRO A CA 1
ATOM 831 C C . PRO A 1 105 ? 6.686 7.905 -1.644 1.00 88.69 105 PRO A C 1
ATOM 833 O O . PRO A 1 105 ? 5.945 8.415 -0.807 1.00 88.69 105 PRO A O 1
ATOM 836 N N . THR A 1 106 ? 6.234 7.380 -2.782 1.00 92.31 106 THR A N 1
ATOM 837 C CA . THR A 1 106 ? 4.824 7.449 -3.181 1.00 92.31 106 THR A CA 1
ATOM 838 C C . THR A 1 106 ? 4.262 6.060 -3.471 1.00 92.31 106 THR A C 1
ATOM 840 O O . THR A 1 106 ? 4.799 5.340 -4.311 1.00 92.31 106 THR A O 1
ATOM 843 N N . LEU A 1 107 ? 3.167 5.697 -2.800 1.00 91.94 107 LEU A N 1
ATOM 844 C CA . LEU A 1 107 ? 2.431 4.451 -3.023 1.00 91.94 107 LEU A CA 1
ATOM 845 C C . LEU A 1 107 ? 0.929 4.738 -3.147 1.00 91.94 107 LEU A C 1
ATOM 847 O O . LEU A 1 107 ? 0.274 5.073 -2.163 1.00 91.94 107 LEU A O 1
ATOM 851 N N . LEU A 1 108 ? 0.390 4.604 -4.357 1.00 95.12 108 LEU A N 1
ATOM 852 C CA . LEU A 1 108 ? -1.020 4.847 -4.666 1.00 95.12 108 LEU A CA 1
ATOM 853 C C . LEU A 1 108 ? -1.681 3.534 -5.089 1.00 95.12 108 LEU A C 1
ATOM 855 O O . LEU A 1 108 ? -1.300 2.929 -6.093 1.00 95.12 108 LEU A O 1
ATOM 859 N N . LEU A 1 109 ? -2.644 3.091 -4.287 1.00 95.50 109 LEU A N 1
ATOM 860 C CA . LEU A 1 109 ? -3.376 1.831 -4.417 1.00 95.50 109 LEU A CA 1
ATOM 861 C C . LEU A 1 109 ? -4.898 2.060 -4.368 1.00 95.50 109 LEU A C 1
ATOM 863 O O . LEU A 1 109 ? -5.662 1.123 -4.133 1.00 95.50 109 LEU A O 1
ATOM 867 N N . ASP A 1 110 ? -5.342 3.299 -4.577 1.00 97.88 110 ASP A N 1
ATOM 868 C CA . ASP A 1 110 ? -6.743 3.698 -4.492 1.00 97.88 110 ASP A CA 1
ATOM 869 C C . ASP A 1 110 ? -7.620 3.074 -5.588 1.00 97.88 110 ASP A C 1
ATOM 871 O O . ASP A 1 110 ? -7.148 2.748 -6.677 1.00 97.88 110 ASP A O 1
ATOM 875 N N . HIS A 1 111 ? -8.918 2.934 -5.327 1.00 98.31 111 HIS A N 1
ATOM 876 C CA . HIS A 1 111 ? -9.892 2.366 -6.264 1.00 98.31 111 HIS A CA 1
ATOM 877 C C . HIS A 1 111 ? -9.517 0.951 -6.732 1.00 98.31 111 HIS A C 1
ATOM 879 O O . HIS A 1 111 ? -9.505 0.649 -7.931 1.00 98.31 111 HIS A O 1
ATOM 885 N N . ASN A 1 112 ? -9.198 0.086 -5.779 1.00 98.12 112 ASN A N 1
ATOM 886 C CA . ASN A 1 112 ? -9.001 -1.342 -5.998 1.00 98.12 112 ASN A CA 1
ATOM 887 C C . ASN A 1 112 ? -9.971 -2.120 -5.093 1.00 98.12 112 ASN A C 1
ATOM 889 O O . ASN A 1 112 ? -10.959 -1.571 -4.611 1.00 98.12 112 ASN A O 1
ATOM 893 N N . ARG A 1 113 ? -9.748 -3.420 -4.925 1.00 97.62 113 ARG A N 1
ATOM 894 C CA . ARG A 1 113 ? -10.577 -4.319 -4.108 1.00 97.62 113 ARG A CA 1
ATOM 895 C C . ARG A 1 113 ? -9.711 -5.037 -3.078 1.00 97.62 113 ARG A C 1
ATOM 897 O O . ARG A 1 113 ? -9.781 -6.259 -2.913 1.00 97.62 113 ARG A O 1
ATOM 904 N N . PHE A 1 114 ? -8.795 -4.292 -2.462 1.00 96.50 114 PHE A N 1
ATOM 905 C CA . PHE A 1 114 ? -7.942 -4.831 -1.413 1.00 96.50 114 PHE A CA 1
ATOM 906 C C . PHE A 1 114 ? -8.736 -5.033 -0.132 1.00 96.50 114 PHE A C 1
ATOM 908 O O . PHE A 1 114 ? -9.538 -4.191 0.249 1.00 96.50 114 PHE A O 1
ATOM 915 N N . THR A 1 115 ? -8.469 -6.149 0.538 1.00 96.38 115 THR A N 1
ATOM 916 C CA . THR A 1 115 ? -9.101 -6.552 1.798 1.00 96.38 115 THR A CA 1
ATOM 917 C C . THR A 1 115 ? -8.051 -6.705 2.898 1.00 96.38 115 THR A C 1
ATOM 919 O O . THR A 1 115 ? -6.850 -6.646 2.640 1.00 96.38 115 THR A O 1
ATOM 922 N N . GLY A 1 116 ? -8.473 -6.934 4.141 1.00 93.88 116 GLY A N 1
ATOM 923 C CA . GLY A 1 116 ? -7.540 -7.121 5.258 1.00 93.88 116 GLY A CA 1
ATOM 924 C C . GLY A 1 116 ? -7.075 -5.798 5.865 1.00 93.88 116 GLY A C 1
ATOM 925 O O . GLY A 1 116 ? -7.714 -4.767 5.676 1.00 93.88 116 GLY A O 1
ATOM 926 N N . SER A 1 117 ? -6.003 -5.842 6.652 1.00 93.69 117 SER A N 1
ATOM 927 C CA . SER A 1 117 ? -5.499 -4.690 7.407 1.00 93.69 117 SER A CA 1
ATOM 928 C C . SER A 1 117 ? -4.278 -4.055 6.757 1.00 93.69 117 SER A C 1
ATOM 930 O O . SER A 1 117 ? -3.458 -4.749 6.156 1.00 93.69 117 SER A O 1
ATOM 932 N N . ILE A 1 118 ? -4.098 -2.753 6.974 1.00 92.38 118 ILE A N 1
ATOM 933 C CA . ILE A 1 118 ? -2.869 -2.052 6.600 1.00 92.38 118 ILE A CA 1
ATOM 934 C C . ILE A 1 118 ? -1.737 -2.517 7.546 1.00 92.38 118 ILE A C 1
ATOM 936 O O . ILE A 1 118 ? -1.861 -2.350 8.761 1.00 92.38 118 ILE A O 1
ATOM 940 N N . PRO A 1 119 ? -0.639 -3.110 7.042 1.00 89.06 119 PRO A N 1
ATOM 941 C CA . PRO A 1 119 ? 0.441 -3.637 7.873 1.00 89.06 119 PRO A CA 1
ATOM 942 C C . PRO A 1 119 ? 1.198 -2.504 8.575 1.00 89.06 119 PRO A C 1
ATOM 944 O O . PRO A 1 119 ? 1.539 -1.495 7.956 1.00 89.06 119 PRO A O 1
ATOM 947 N N . SER A 1 120 ? 1.506 -2.669 9.862 1.00 86.69 120 SER A N 1
ATOM 948 C CA . SER A 1 120 ? 2.165 -1.631 10.670 1.00 86.69 120 SER A CA 1
ATOM 949 C C . SER A 1 120 ? 3.592 -1.332 10.208 1.00 86.69 120 SER A C 1
ATOM 951 O O . SER A 1 120 ? 4.080 -0.209 10.360 1.00 86.69 120 SER A O 1
ATOM 953 N N . GLU A 1 121 ? 4.251 -2.291 9.561 1.00 81.38 121 GLU A N 1
ATOM 954 C CA . GLU A 1 121 ? 5.576 -2.109 8.977 1.00 81.38 121 GLU A CA 1
ATOM 955 C C . GLU A 1 121 ? 5.582 -1.033 7.878 1.00 81.38 121 GLU A C 1
ATOM 957 O O . GLU A 1 121 ? 6.602 -0.363 7.699 1.00 81.38 121 GLU A O 1
ATOM 962 N N . LEU A 1 122 ? 4.451 -0.811 7.195 1.00 83.44 122 LEU A N 1
ATOM 963 C CA . LEU A 1 122 ? 4.270 0.278 6.223 1.00 83.44 122 LEU A CA 1
ATOM 964 C C . LEU A 1 122 ? 4.436 1.638 6.853 1.00 83.44 122 LEU A C 1
ATOM 966 O O . LEU A 1 122 ? 5.165 2.494 6.351 1.00 83.44 122 LEU A O 1
ATOM 970 N N . ALA A 1 123 ? 3.778 1.795 7.989 1.00 83.88 123 ALA A N 1
ATOM 971 C CA . ALA A 1 123 ? 3.749 3.029 8.732 1.00 83.88 123 ALA A CA 1
ATOM 972 C C . ALA A 1 123 ? 5.131 3.361 9.322 1.00 83.88 123 ALA A C 1
ATOM 974 O O . ALA A 1 123 ? 5.485 4.529 9.473 1.00 83.88 123 ALA A O 1
ATOM 975 N N . SER A 1 124 ? 5.969 2.343 9.555 1.00 82.88 124 SER A N 1
ATOM 976 C CA . SER A 1 124 ? 7.355 2.502 10.018 1.00 82.88 124 SER A CA 1
ATOM 977 C C . SER A 1 124 ? 8.360 2.921 8.930 1.00 82.88 124 SER A C 1
ATOM 979 O O . SER A 1 124 ? 9.541 3.117 9.226 1.00 82.88 124 SER A O 1
ATOM 981 N N . SER A 1 125 ? 7.935 3.034 7.665 1.00 81.31 125 SER A N 1
ATOM 982 C CA . SER A 1 125 ? 8.825 3.407 6.563 1.00 81.31 125 SER A CA 1
ATOM 983 C C . SER A 1 125 ? 9.217 4.889 6.644 1.00 81.31 125 SER A C 1
ATOM 985 O O . SER A 1 125 ? 8.364 5.749 6.440 1.00 81.31 125 SER A O 1
ATOM 987 N N . PRO A 1 126 ? 10.509 5.233 6.824 1.00 82.12 126 PRO A N 1
ATOM 988 C CA . PRO A 1 126 ? 10.935 6.624 6.992 1.00 82.12 126 PRO A CA 1
ATOM 989 C C . PRO A 1 126 ? 10.899 7.441 5.693 1.00 82.12 126 PRO A C 1
ATOM 991 O O . PRO A 1 126 ? 11.203 8.632 5.703 1.00 82.12 126 PRO A O 1
ATOM 994 N N . ARG A 1 127 ? 10.628 6.801 4.551 1.00 84.19 127 ARG A N 1
ATOM 995 C CA . ARG A 1 127 ? 10.671 7.448 3.236 1.00 84.19 127 ARG A CA 1
ATOM 996 C C . ARG A 1 127 ? 9.317 7.613 2.585 1.00 84.19 127 ARG A C 1
ATOM 998 O O . ARG A 1 127 ? 9.258 8.333 1.598 1.00 84.19 127 ARG A O 1
ATOM 1005 N N . LEU A 1 128 ? 8.276 6.959 3.093 1.00 87.94 128 LEU A N 1
ATOM 1006 C CA . LEU A 1 128 ? 6.938 7.104 2.546 1.00 87.94 128 LEU A CA 1
ATOM 1007 C C . LEU A 1 128 ? 6.425 8.509 2.874 1.00 87.94 128 LEU A C 1
ATOM 1009 O O . LEU A 1 128 ? 6.360 8.898 4.034 1.00 87.94 128 LEU A O 1
ATOM 1013 N N . LEU A 1 129 ? 6.107 9.279 1.842 1.00 90.56 129 LEU A N 1
ATOM 1014 C CA . LEU A 1 129 ? 5.625 10.655 1.955 1.00 90.56 129 LEU A CA 1
ATOM 1015 C C . LEU A 1 129 ? 4.188 10.790 1.465 1.00 90.56 129 LEU A C 1
ATOM 1017 O O . LEU A 1 129 ? 3.452 11.638 1.961 1.00 90.56 129 LEU A O 1
ATOM 1021 N N . GLN A 1 130 ? 3.801 9.967 0.492 1.00 91.81 130 GLN A N 1
ATOM 1022 C CA . GLN A 1 130 ? 2.475 9.971 -0.096 1.00 91.81 130 GLN A CA 1
ATOM 1023 C C . GLN A 1 130 ? 1.937 8.547 -0.171 1.00 91.81 130 GLN A C 1
ATOM 1025 O O . GLN A 1 130 ? 2.574 7.644 -0.715 1.00 91.81 130 GLN A O 1
ATOM 1030 N N . PHE A 1 131 ? 0.737 8.369 0.357 1.00 92.81 131 PHE A N 1
ATOM 1031 C CA . PHE A 1 131 ? 0.061 7.088 0.428 1.00 92.81 131 PHE A CA 1
ATOM 1032 C C . PHE A 1 131 ? -1.421 7.283 0.137 1.00 92.81 131 PHE A C 1
ATOM 1034 O O . PHE A 1 131 ? -1.992 8.284 0.570 1.00 92.81 131 PHE A O 1
ATOM 1041 N N . SER A 1 132 ? -2.038 6.359 -0.593 1.00 95.25 132 SER A N 1
ATOM 1042 C CA . SER A 1 132 ? -3.491 6.315 -0.751 1.00 95.25 132 SER A CA 1
ATOM 1043 C C . SER A 1 132 ? -3.968 4.885 -0.937 1.00 95.25 132 SER A C 1
ATOM 1045 O O . SER A 1 132 ? -3.426 4.148 -1.762 1.00 95.25 132 SER A O 1
ATOM 1047 N N . VAL A 1 133 ? -4.999 4.525 -0.184 1.00 96.62 133 VAL A N 1
ATOM 1048 C CA . VAL A 1 133 ? -5.760 3.273 -0.280 1.00 96.62 133 VAL A CA 1
ATOM 1049 C C . VAL A 1 133 ? -7.262 3.546 -0.318 1.00 96.62 133 VAL A C 1
ATOM 1051 O O . VAL A 1 133 ? -8.063 2.646 -0.073 1.00 96.62 133 VAL A O 1
ATOM 1054 N N . ALA A 1 134 ? -7.656 4.778 -0.640 1.00 98.12 134 ALA A N 1
ATOM 1055 C CA . ALA A 1 134 ? -9.053 5.169 -0.716 1.00 98.12 134 ALA A CA 1
ATOM 1056 C C . ALA A 1 134 ? -9.834 4.272 -1.687 1.00 98.12 134 ALA A C 1
ATOM 1058 O O . ALA A 1 134 ? -9.269 3.803 -2.677 1.00 98.12 134 ALA A O 1
ATOM 1059 N N . HIS A 1 135 ? -11.122 4.059 -1.436 1.00 98.31 135 HIS A N 1
ATOM 1060 C CA . HIS A 1 135 ? -11.990 3.201 -2.244 1.00 98.31 135 HIS A CA 1
ATOM 1061 C C . HIS A 1 135 ? -11.435 1.770 -2.371 1.00 98.31 135 HIS A C 1
ATOM 1063 O O . HIS A 1 135 ? -11.061 1.324 -3.460 1.00 98.31 135 HIS A O 1
ATOM 1069 N N . ASN A 1 136 ? -11.336 1.078 -1.237 1.00 98.44 136 ASN A N 1
ATOM 1070 C CA . ASN A 1 136 ? -10.995 -0.343 -1.124 1.00 98.44 136 ASN A CA 1
ATOM 1071 C C . ASN A 1 136 ? -11.892 -0.988 -0.044 1.00 98.44 136 ASN A C 1
ATOM 1073 O O . ASN A 1 136 ? -12.741 -0.332 0.551 1.00 98.44 136 ASN A O 1
ATOM 1077 N N . ASP A 1 137 ? -11.691 -2.275 0.236 1.00 97.75 137 ASP A N 1
ATOM 1078 C CA . ASP A 1 137 ? -12.431 -3.037 1.249 1.00 97.75 137 ASP A CA 1
ATOM 1079 C C . ASP A 1 137 ? -11.538 -3.346 2.475 1.00 97.75 137 ASP A C 1
ATOM 1081 O O . ASP A 1 137 ? -11.577 -4.444 3.051 1.00 97.75 137 ASP A O 1
ATOM 1085 N N . LEU A 1 138 ? -10.659 -2.405 2.847 1.00 97.31 138 LEU A N 1
ATOM 1086 C CA . LEU A 1 138 ? -9.739 -2.567 3.977 1.00 97.31 138 LEU A CA 1
ATOM 1087 C C . LEU A 1 138 ? -10.463 -2.415 5.316 1.00 97.31 138 LEU A C 1
ATOM 1089 O O . LEU A 1 138 ? -11.480 -1.731 5.434 1.00 97.31 138 LEU A O 1
ATOM 1093 N N . LYS A 1 139 ? -9.900 -3.051 6.345 1.00 95.75 139 LYS A N 1
ATOM 1094 C CA . LYS A 1 139 ? -10.490 -3.124 7.682 1.00 95.75 139 LYS A CA 1
ATOM 1095 C C . LYS A 1 139 ? -9.464 -3.034 8.803 1.00 95.75 139 LYS A C 1
ATOM 1097 O O . LYS A 1 139 ? -8.304 -3.417 8.643 1.00 95.75 139 LYS A O 1
ATOM 1102 N N . GLY A 1 140 ? -9.937 -2.634 9.977 1.00 94.69 140 GLY A N 1
ATOM 1103 C CA . GLY A 1 140 ? -9.146 -2.576 11.200 1.00 94.69 140 GLY A CA 1
ATOM 1104 C C . GLY A 1 140 ? -8.418 -1.242 11.393 1.00 94.69 140 GLY A C 1
ATOM 1105 O O . GLY A 1 140 ? -8.713 -0.262 10.708 1.00 94.69 140 GLY A O 1
ATOM 1106 N N . PRO A 1 141 ? -7.492 -1.183 12.363 1.00 94.88 141 PRO A N 1
ATOM 1107 C CA . PRO A 1 141 ? -6.838 0.060 12.734 1.00 94.88 141 PRO A CA 1
ATOM 1108 C C . PRO A 1 141 ? -5.881 0.557 11.648 1.00 94.88 141 PRO A C 1
ATOM 1110 O O . PRO A 1 141 ? -5.077 -0.210 11.113 1.00 94.88 141 PRO A O 1
ATOM 1113 N N . ILE A 1 142 ? -5.915 1.862 11.389 1.00 94.69 142 ILE A N 1
ATOM 1114 C CA . ILE A 1 142 ? -4.896 2.571 10.624 1.00 94.69 142 ILE A CA 1
ATOM 1115 C C . ILE A 1 142 ? -3.623 2.629 11.482 1.00 94.69 142 ILE A C 1
ATOM 1117 O O . ILE A 1 142 ? -3.668 3.111 12.618 1.00 94.69 142 ILE A O 1
ATOM 1121 N N . PRO A 1 143 ? -2.481 2.122 10.984 1.00 91.88 143 PRO A N 1
ATOM 1122 C CA . PRO A 1 143 ? -1.228 2.185 11.716 1.00 91.88 143 PRO A CA 1
ATOM 1123 C C . PRO A 1 143 ? -0.680 3.617 11.749 1.00 91.88 143 PRO A C 1
ATOM 1125 O O . PRO A 1 143 ? -0.884 4.403 10.828 1.00 91.88 143 PRO A O 1
ATOM 1128 N N . GLU A 1 144 ? 0.058 3.953 12.805 1.00 90.44 144 GLU A N 1
ATOM 1129 C CA . GLU A 1 144 ? 0.628 5.290 12.983 1.00 90.44 144 GLU A CA 1
ATOM 1130 C C . GLU A 1 144 ? 1.823 5.508 12.045 1.00 90.44 144 GLU A C 1
ATOM 1132 O O . GLU A 1 144 ? 2.893 4.913 12.211 1.00 90.44 144 GLU A O 1
ATOM 1137 N N . PHE A 1 145 ? 1.637 6.350 11.027 1.00 87.69 145 PHE A N 1
ATOM 1138 C CA . PHE A 1 145 ? 2.674 6.641 10.042 1.00 87.69 145 PHE A CA 1
ATOM 1139 C C . PHE A 1 145 ? 3.747 7.560 10.626 1.00 87.69 145 PHE A C 1
ATOM 1141 O O . PHE A 1 145 ? 3.485 8.683 11.043 1.00 87.69 145 PHE A O 1
ATOM 1148 N N . THR A 1 146 ? 4.983 7.064 10.626 1.00 82.75 146 THR A N 1
ATOM 1149 C CA . THR A 1 146 ? 6.159 7.744 11.192 1.00 82.75 146 THR A CA 1
ATOM 1150 C C . THR A 1 146 ? 6.757 8.804 10.267 1.00 82.75 146 THR A C 1
ATOM 1152 O O . THR A 1 146 ? 7.514 9.664 10.720 1.00 82.75 146 THR A O 1
ATOM 1155 N N . ALA A 1 147 ? 6.436 8.748 8.973 1.00 73.94 147 ALA A N 1
ATOM 1156 C CA . ALA A 1 147 ? 6.892 9.685 7.957 1.00 73.94 147 ALA A CA 1
ATOM 1157 C C . ALA A 1 147 ? 5.743 10.078 7.019 1.00 73.94 147 ALA A C 1
ATOM 1159 O O . ALA A 1 147 ? 4.825 9.296 6.779 1.00 73.94 147 ALA A O 1
ATOM 1160 N N . GLY A 1 148 ? 5.829 11.299 6.481 1.00 72.62 148 GLY A N 1
ATOM 1161 C CA . GLY A 1 148 ? 4.810 11.868 5.601 1.00 72.62 148 GLY A CA 1
ATOM 1162 C C . GLY A 1 148 ? 3.600 12.423 6.357 1.00 72.62 148 GLY A C 1
ATOM 1163 O O . GLY A 1 148 ? 3.257 11.979 7.446 1.00 72.62 148 GLY A O 1
ATOM 1164 N N . ASN A 1 149 ? 2.949 13.427 5.772 1.00 81.38 149 ASN A N 1
ATOM 1165 C CA . ASN A 1 149 ? 1.650 13.907 6.238 1.00 81.38 149 ASN A CA 1
ATOM 1166 C C . ASN A 1 149 ? 0.583 13.298 5.325 1.00 81.38 149 ASN A C 1
ATOM 1168 O O . ASN A 1 149 ? 0.285 13.847 4.262 1.00 81.38 149 ASN A O 1
ATOM 1172 N N . ILE A 1 150 ? 0.099 12.110 5.690 1.00 89.44 150 ILE A N 1
ATOM 1173 C CA . ILE A 1 150 ? -0.890 11.378 4.896 1.00 89.44 150 ILE A CA 1
ATOM 1174 C C . ILE A 1 150 ? -2.271 11.960 5.195 1.00 89.44 150 ILE A C 1
ATOM 1176 O O . ILE A 1 150 ? -2.701 12.021 6.344 1.00 89.44 150 ILE A O 1
ATOM 1180 N N . SER A 1 151 ? -2.947 12.411 4.141 1.00 91.25 151 SER A N 1
ATOM 1181 C CA . SER A 1 151 ? -4.270 13.031 4.225 1.00 91.25 151 SER A CA 1
ATOM 1182 C C . SER A 1 151 ? -5.325 12.045 4.731 1.00 91.25 151 SER A C 1
ATOM 1184 O O . SER A 1 151 ? -5.262 10.859 4.422 1.00 91.25 151 SER A O 1
ATOM 1186 N N . LEU A 1 152 ? -6.355 12.553 5.414 1.00 93.94 152 LEU A N 1
ATOM 1187 C CA . LEU A 1 152 ? -7.572 11.798 5.739 1.00 93.94 152 LEU A CA 1
ATOM 1188 C C . LEU A 1 152 ? -8.162 11.111 4.497 1.00 93.94 152 LEU A C 1
ATOM 1190 O O . LEU A 1 152 ? -8.472 9.925 4.531 1.00 93.94 152 LEU A O 1
ATOM 1194 N N . SER A 1 153 ?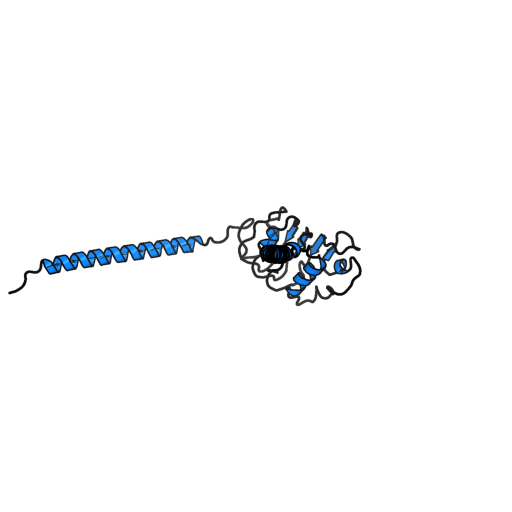 -8.199 11.841 3.378 1.00 95.62 153 SER A N 1
ATOM 1195 C CA . SER A 1 153 ? -8.756 11.367 2.108 1.00 95.62 153 SER A CA 1
ATOM 1196 C C . SER A 1 153 ? -8.048 10.143 1.526 1.00 95.62 153 SER A C 1
ATOM 1198 O O . SER A 1 153 ? -8.568 9.487 0.632 1.00 95.62 153 SER A O 1
ATOM 1200 N N . SER A 1 154 ? -6.837 9.833 1.996 1.00 96.00 154 SER A N 1
ATOM 1201 C CA . SER A 1 154 ? -6.101 8.631 1.600 1.00 96.00 154 SER A CA 1
ATOM 1202 C C . SER A 1 154 ? -6.757 7.337 2.084 1.00 96.00 154 SER A C 1
ATOM 1204 O O . SER A 1 154 ? -6.367 6.266 1.617 1.00 96.00 154 SER A O 1
ATOM 1206 N N . PHE A 1 155 ? -7.715 7.428 3.008 1.00 96.88 155 PHE A N 1
ATOM 1207 C CA . PHE A 1 155 ? -8.406 6.296 3.623 1.00 96.88 155 PHE A CA 1
ATOM 1208 C C . PHE A 1 155 ? -9.917 6.287 3.342 1.00 96.88 155 PHE A C 1
ATOM 1210 O O . PHE A 1 155 ? -10.602 5.387 3.824 1.00 96.88 155 PHE A O 1
ATOM 1217 N N . ASP A 1 156 ? -10.426 7.248 2.560 1.00 96.69 156 ASP A N 1
ATOM 1218 C CA . ASP A 1 156 ? -11.854 7.374 2.236 1.00 96.69 156 ASP A CA 1
ATOM 1219 C C . ASP A 1 156 ? -12.415 6.083 1.623 1.00 96.69 156 ASP A C 1
ATOM 1221 O O . ASP A 1 156 ? -11.689 5.305 1.002 1.00 96.69 156 ASP A O 1
ATOM 1225 N N . ASP A 1 157 ? -13.719 5.851 1.783 1.00 97.25 157 ASP A N 1
ATOM 1226 C CA . ASP A 1 157 ? -14.427 4.696 1.216 1.00 97.25 157 ASP A CA 1
ATOM 1227 C C . ASP A 1 157 ? -13.768 3.339 1.532 1.00 97.25 157 ASP A C 1
ATOM 1229 O O . ASP A 1 157 ? -13.657 2.468 0.674 1.00 97.25 157 ASP A O 1
ATOM 1233 N N . ASN A 1 158 ? -13.338 3.169 2.784 1.00 97.56 158 ASN A N 1
ATOM 1234 C CA . ASN A 1 158 ? -13.020 1.881 3.400 1.00 97.56 158 ASN A CA 1
ATOM 1235 C C . ASN A 1 158 ? -13.857 1.758 4.689 1.00 97.56 158 ASN A C 1
ATOM 1237 O O . ASN A 1 158 ? -13.452 2.286 5.727 1.00 97.56 158 ASN A O 1
ATOM 1241 N N . PRO A 1 159 ? -15.046 1.130 4.645 1.00 92.94 159 PRO A N 1
ATOM 1242 C CA . PRO A 1 159 ? -16.061 1.270 5.696 1.00 92.94 159 PRO A CA 1
ATOM 1243 C C . PRO A 1 159 ? -15.641 0.712 7.061 1.00 92.94 159 PRO A C 1
ATOM 1245 O O . PRO A 1 159 ? -16.130 1.182 8.084 1.00 92.94 159 PRO A O 1
ATOM 1248 N N . ASP A 1 160 ? -14.737 -0.270 7.075 1.00 95.69 160 ASP A N 1
ATOM 1249 C CA . ASP A 1 160 ? -14.284 -0.955 8.289 1.00 95.69 160 ASP A CA 1
ATOM 1250 C C . ASP A 1 160 ? -12.896 -0.480 8.770 1.00 95.69 160 ASP A C 1
ATOM 1252 O O . ASP A 1 160 ? -12.332 -1.072 9.700 1.00 95.69 160 ASP A O 1
ATOM 1256 N N . LEU A 1 161 ? -12.304 0.548 8.144 1.00 96.44 161 LEU A N 1
ATOM 1257 C CA . LEU A 1 161 ? -11.097 1.195 8.666 1.00 96.44 161 LEU A CA 1
ATOM 1258 C C . LEU A 1 161 ? -11.442 2.129 9.828 1.00 96.44 161 LEU A C 1
ATOM 1260 O O . LEU A 1 161 ? -12.474 2.794 9.845 1.00 96.44 161 LEU A O 1
ATOM 1264 N N . CYS A 1 162 ? -10.543 2.199 10.802 1.00 95.25 162 CYS A N 1
ATOM 1265 C CA . CYS A 1 162 ? -10.715 3.025 11.990 1.00 95.25 162 CYS A CA 1
ATOM 1266 C C . CYS A 1 162 ? -9.365 3.453 12.578 1.00 95.25 162 CYS A C 1
ATOM 1268 O O . CYS A 1 162 ? -8.318 2.944 12.189 1.00 95.25 162 CYS A O 1
ATOM 1270 N N . GLY A 1 163 ? -9.370 4.357 13.554 1.00 92.44 163 GLY A N 1
ATOM 1271 C CA . GLY A 1 163 ? -8.161 4.940 14.138 1.00 92.44 163 GLY A CA 1
ATOM 1272 C C . GLY A 1 163 ? -7.665 6.157 13.355 1.00 92.44 163 GLY A C 1
ATOM 1273 O O . GLY A 1 163 ? -8.065 6.387 12.219 1.00 92.44 163 GLY A O 1
ATOM 1274 N N . PHE A 1 164 ? -6.801 6.959 13.980 1.00 89.44 164 PHE A N 1
ATOM 1275 C CA . PHE A 1 164 ? -6.345 8.233 13.417 1.00 89.44 164 PHE A CA 1
ATOM 1276 C C . PHE A 1 164 ? -5.760 8.052 11.997 1.00 89.44 164 PHE A C 1
ATOM 1278 O O . PHE A 1 164 ? -4.898 7.191 11.815 1.00 89.44 164 PHE A O 1
ATOM 1285 N N . PRO A 1 165 ? -6.176 8.855 10.995 1.00 90.19 165 PRO A N 1
ATOM 1286 C CA . PRO A 1 165 ? -6.958 10.094 11.107 1.00 90.19 165 PRO A CA 1
ATOM 1287 C C . PRO A 1 165 ? -8.496 9.935 11.081 1.00 90.19 165 PRO A C 1
ATOM 1289 O O . PRO A 1 165 ? -9.188 10.948 11.155 1.00 90.19 165 PRO A O 1
ATOM 1292 N N . LEU A 1 166 ? -9.031 8.714 10.976 1.00 91.88 166 LEU A N 1
ATOM 1293 C CA . LEU A 1 166 ? -10.470 8.420 11.051 1.00 91.88 166 LEU A CA 1
ATOM 1294 C C . LEU A 1 166 ? -10.979 8.386 12.505 1.00 91.88 166 LEU A C 1
ATOM 1296 O O . LEU A 1 166 ? -10.229 8.603 13.465 1.00 91.88 166 LEU A O 1
ATOM 1300 N N . ASP A 1 167 ? -12.268 8.071 12.661 1.00 91.69 167 ASP A N 1
ATOM 1301 C CA . ASP A 1 167 ? -12.884 7.816 13.960 1.00 91.69 167 ASP A CA 1
ATOM 1302 C C . ASP A 1 167 ? -12.170 6.678 14.710 1.00 91.69 167 ASP A C 1
ATOM 1304 O O . ASP A 1 167 ? -11.730 5.703 14.090 1.00 91.69 167 ASP A O 1
ATOM 1308 N N . PRO A 1 168 ? -12.050 6.758 16.049 1.00 91.88 168 PRO A N 1
ATOM 1309 C CA . PRO A 1 168 ? -11.405 5.724 16.847 1.00 91.88 168 PRO A CA 1
ATOM 1310 C C . PRO A 1 168 ? -12.005 4.340 16.603 1.00 91.88 168 PRO A C 1
ATOM 1312 O O . PRO A 1 168 ? -13.221 4.180 16.485 1.00 91.88 168 PRO A O 1
ATOM 1315 N N . CYS A 1 169 ? -11.149 3.320 16.583 1.00 92.06 169 CYS A N 1
ATOM 1316 C CA . CYS A 1 169 ? -11.620 1.946 16.503 1.00 92.06 169 CYS A CA 1
ATOM 1317 C C . CYS A 1 169 ? -12.546 1.616 17.675 1.00 92.06 169 CYS A C 1
ATOM 1319 O O . CYS A 1 169 ? -12.251 2.033 18.798 1.00 92.06 169 CYS A O 1
ATOM 1321 N N . PRO A 1 170 ? -13.635 0.855 17.443 1.00 87.69 170 PRO A N 1
ATOM 1322 C CA . PRO A 1 170 ? -14.515 0.409 18.510 1.00 87.69 170 PRO A CA 1
ATOM 1323 C C . PRO A 1 170 ? -13.690 -0.382 19.521 1.00 87.69 170 PRO A C 1
ATOM 1325 O O . PRO A 1 170 ? -13.225 -1.497 19.277 1.00 87.69 170 PRO A O 1
ATOM 1328 N N . ASP A 1 171 ? -13.445 0.279 20.641 1.00 74.69 171 ASP A N 1
ATOM 1329 C CA . ASP A 1 171 ? -12.460 -0.119 21.617 1.00 74.69 171 ASP A CA 1
ATOM 1330 C C . ASP A 1 171 ? -12.855 -1.461 22.252 1.00 74.69 171 ASP A C 1
ATOM 1332 O O . ASP A 1 171 ? -13.992 -1.674 22.687 1.00 74.69 171 ASP A O 1
ATOM 1336 N N . SER A 1 172 ? -11.885 -2.367 22.382 1.00 56.84 172 SER A N 1
ATOM 1337 C CA . SER A 1 172 ? -12.020 -3.660 23.078 1.00 56.84 172 SER A CA 1
ATOM 1338 C C . SER A 1 172 ? -12.418 -3.547 24.567 1.00 56.84 172 SER A C 1
ATOM 1340 O O . SER A 1 172 ? -12.625 -4.559 25.243 1.00 56.84 172 SER A O 1
ATOM 1342 N N . PHE A 1 173 ? -12.581 -2.328 25.091 1.00 57.66 173 PHE A N 1
ATOM 1343 C CA . PHE A 1 173 ? -12.994 -2.016 26.461 1.00 57.66 173 PHE A CA 1
ATOM 1344 C C . PHE A 1 173 ? -14.380 -2.551 26.834 1.00 57.66 173 PHE A C 1
ATOM 1346 O O . PHE A 1 173 ? -14.615 -2.848 28.008 1.00 57.66 173 PHE A O 1
ATOM 1353 N N . TYR A 1 174 ? -15.268 -2.763 25.858 1.00 57.12 174 TYR A N 1
ATOM 1354 C CA . TYR A 1 174 ? -16.528 -3.474 26.098 1.00 57.12 174 TYR A CA 1
ATOM 1355 C C . TYR A 1 174 ? -16.287 -4.891 26.633 1.00 57.12 174 TYR A C 1
ATOM 1357 O O . TYR A 1 174 ? -17.032 -5.358 27.491 1.00 57.12 174 TYR A O 1
ATOM 1365 N N . SER A 1 175 ? -15.203 -5.549 26.215 1.00 61.06 175 SER A N 1
ATOM 1366 C CA . SER A 1 175 ? -14.863 -6.891 26.686 1.00 61.06 175 SER A CA 1
ATOM 1367 C C . SER A 1 175 ? -14.428 -6.881 28.155 1.00 61.06 175 SER A C 1
ATOM 1369 O O . SER A 1 175 ? -14.947 -7.656 28.953 1.00 61.06 175 SER A O 1
ATOM 1371 N N . MET A 1 176 ? -13.562 -5.948 28.569 1.00 64.38 176 MET A N 1
ATOM 1372 C CA . MET A 1 176 ? -13.116 -5.859 29.969 1.00 64.38 176 MET A CA 1
ATOM 1373 C C . MET A 1 176 ? -14.232 -5.430 30.927 1.00 64.38 176 MET A C 1
ATOM 1375 O O . MET A 1 176 ? -14.321 -5.970 32.029 1.00 64.38 176 MET A O 1
ATOM 1379 N N . ALA A 1 177 ? -15.110 -4.511 30.516 1.00 69.94 177 ALA A N 1
ATOM 1380 C CA . ALA A 1 177 ? -16.267 -4.117 31.320 1.00 69.94 177 ALA A CA 1
ATOM 1381 C C . ALA A 1 177 ? -17.254 -5.284 31.512 1.00 69.94 177 ALA A C 1
ATOM 1383 O O . ALA A 1 177 ? -17.726 -5.515 32.627 1.00 69.94 177 ALA A O 1
ATOM 1384 N N . ILE A 1 178 ? -17.511 -6.072 30.458 1.00 69.56 178 ILE A N 1
ATOM 1385 C CA . ILE A 1 178 ? -18.340 -7.286 30.530 1.00 69.56 178 ILE A CA 1
ATOM 1386 C C . ILE A 1 178 ? -17.670 -8.357 31.404 1.00 69.56 178 ILE A C 1
ATOM 1388 O O . ILE A 1 178 ? -18.333 -8.976 32.237 1.00 69.56 178 ILE A O 1
ATOM 1392 N N . ILE A 1 179 ? -16.360 -8.573 31.264 1.00 71.62 179 ILE A N 1
ATOM 1393 C CA . ILE A 1 179 ? -15.605 -9.522 32.098 1.00 71.62 179 ILE A CA 1
ATOM 1394 C C . ILE A 1 179 ? -15.665 -9.098 33.574 1.00 71.62 179 ILE A C 1
ATOM 1396 O O . ILE A 1 179 ? -15.978 -9.922 34.433 1.00 71.62 179 ILE A O 1
ATOM 1400 N N . ALA A 1 180 ? -15.453 -7.814 33.878 1.00 80.50 180 ALA A N 1
ATOM 1401 C CA . ALA A 1 180 ? -15.535 -7.280 35.236 1.00 80.50 180 ALA A CA 1
ATOM 1402 C C . ALA A 1 180 ? -16.943 -7.428 35.839 1.00 80.50 180 ALA A C 1
ATOM 1404 O O . ALA A 1 180 ? -17.078 -7.856 36.988 1.00 80.50 180 ALA A O 1
ATOM 1405 N N . ALA A 1 181 ? -17.993 -7.144 35.061 1.00 83.75 181 ALA A N 1
ATOM 1406 C CA . ALA A 1 181 ? -19.379 -7.320 35.491 1.00 83.75 181 ALA A CA 1
ATOM 1407 C C . ALA A 1 181 ? -19.706 -8.792 35.811 1.00 83.75 181 ALA A C 1
ATOM 1409 O O . ALA A 1 181 ? -20.332 -9.079 36.834 1.00 83.75 181 ALA A O 1
ATOM 1410 N N . ASN A 1 182 ? -19.228 -9.734 34.990 1.00 83.62 182 ASN A N 1
ATOM 1411 C CA . ASN A 1 182 ? -19.412 -11.169 35.225 1.00 83.62 182 ASN A CA 1
ATOM 1412 C C . ASN A 1 182 ? -18.669 -11.661 36.478 1.00 83.62 182 ASN A C 1
ATOM 1414 O O . ASN A 1 182 ? -19.227 -12.432 37.262 1.00 83.62 182 ASN A O 1
ATOM 1418 N N . ILE A 1 183 ? -17.438 -11.190 36.709 1.00 89.31 183 ILE A N 1
ATOM 1419 C CA . ILE A 1 183 ? -16.669 -11.520 37.920 1.00 89.31 183 ILE A CA 1
ATOM 1420 C C . ILE A 1 183 ? -17.385 -10.996 39.172 1.00 89.31 183 ILE A C 1
ATOM 1422 O O . ILE A 1 183 ? -17.527 -11.730 40.154 1.00 89.31 183 ILE A O 1
ATOM 1426 N N . ALA A 1 184 ? -17.880 -9.755 39.134 1.00 91.06 184 ALA A N 1
ATOM 1427 C CA . ALA A 1 184 ? -18.621 -9.166 40.246 1.00 91.06 184 ALA A CA 1
ATOM 1428 C C . ALA A 1 184 ? -19.895 -9.966 40.564 1.00 91.06 184 ALA A C 1
ATOM 1430 O O . ALA A 1 184 ? -20.134 -10.305 41.725 1.00 91.06 184 ALA A O 1
ATOM 1431 N N . ALA A 1 185 ? -20.676 -10.335 39.544 1.00 91.94 185 ALA A N 1
ATOM 1432 C CA . ALA A 1 185 ? -21.878 -11.148 39.717 1.00 91.94 185 ALA A CA 1
ATOM 1433 C C . ALA A 1 185 ? -21.567 -12.509 40.368 1.00 91.94 185 ALA A C 1
ATOM 1435 O O . ALA A 1 185 ? -22.229 -12.895 41.334 1.00 91.94 185 ALA A O 1
ATOM 1436 N N . ALA A 1 186 ? -20.524 -13.208 39.905 1.00 92.19 186 ALA A N 1
ATOM 1437 C CA . ALA A 1 186 ? -20.103 -14.485 40.482 1.00 92.19 186 ALA A CA 1
ATOM 1438 C C . ALA A 1 186 ? -19.699 -14.357 41.963 1.00 92.19 186 ALA A C 1
ATOM 1440 O O . ALA A 1 186 ? -20.080 -15.195 42.785 1.00 92.19 186 ALA A O 1
ATOM 1441 N N . ALA A 1 187 ? -18.988 -13.285 42.329 1.00 93.25 187 ALA A N 1
ATOM 1442 C CA . ALA A 1 187 ? -18.616 -13.021 43.717 1.00 93.25 187 ALA A CA 1
ATOM 1443 C C . ALA A 1 187 ? -19.849 -12.816 44.618 1.00 93.25 187 ALA A C 1
ATOM 1445 O O . ALA A 1 187 ? -19.919 -13.402 45.701 1.00 93.25 187 ALA A O 1
ATOM 1446 N N . PHE A 1 188 ? -20.854 -12.058 44.161 1.00 94.44 188 PHE A N 1
ATOM 1447 C CA . PHE A 1 188 ? -22.105 -11.869 44.905 1.00 94.44 188 PHE A CA 1
ATOM 1448 C C . PHE A 1 188 ? -22.861 -13.185 45.126 1.00 94.44 188 PHE A C 1
ATOM 1450 O O . PHE A 1 188 ? -23.327 -13.439 46.240 1.00 94.44 188 PHE A O 1
ATOM 1457 N N . PHE A 1 189 ? -22.938 -14.049 44.108 1.00 94.38 189 PHE A N 1
ATOM 1458 C CA . PHE A 1 189 ? -23.564 -15.368 44.245 1.00 94.38 189 PHE A CA 1
ATOM 1459 C C . PHE A 1 189 ? -22.851 -16.248 45.277 1.00 94.38 189 PHE A C 1
ATOM 1461 O O . PHE A 1 189 ? -23.515 -16.874 46.105 1.00 94.38 189 PHE A O 1
ATOM 1468 N N . LEU A 1 190 ? -21.515 -16.272 45.278 1.00 95.19 190 LEU A N 1
ATOM 1469 C CA . LEU A 1 190 ? -20.738 -17.067 46.234 1.00 95.19 190 LEU A CA 1
ATOM 1470 C C . LEU A 1 190 ? -20.896 -16.565 47.672 1.00 95.19 190 LEU A C 1
ATOM 1472 O O . LEU A 1 190 ? -21.059 -17.372 48.589 1.00 95.19 190 LEU A O 1
ATOM 1476 N N . VAL A 1 191 ? -20.897 -15.245 47.878 1.00 95.88 191 VAL A N 1
ATOM 1477 C CA . VAL A 1 191 ? -21.138 -14.655 49.203 1.00 95.88 191 VAL A CA 1
ATOM 1478 C C . VAL A 1 191 ? -22.547 -14.990 49.685 1.00 95.88 191 VAL A C 1
ATOM 1480 O O . VAL A 1 191 ? -22.706 -15.439 50.820 1.00 95.88 191 VAL A O 1
ATOM 1483 N N . GLY A 1 192 ? -23.558 -14.848 48.823 1.00 94.00 192 GLY A N 1
ATOM 1484 C CA . GLY A 1 192 ? -24.938 -15.214 49.140 1.00 94.00 192 GLY A CA 1
ATOM 1485 C C . GLY A 1 192 ? -25.089 -16.694 49.502 1.00 94.00 192 GLY A C 1
ATOM 1486 O O . GLY A 1 192 ? -25.702 -17.018 50.520 1.00 94.00 192 GLY A O 1
ATOM 1487 N N . ALA A 1 193 ? -24.473 -17.593 48.728 1.00 94.88 193 ALA A N 1
ATOM 1488 C CA . ALA A 1 193 ? -24.478 -19.031 48.998 1.00 94.88 193 ALA A CA 1
ATOM 1489 C C . ALA A 1 193 ? -23.775 -19.377 50.322 1.00 94.88 193 ALA A C 1
ATOM 1491 O O . ALA A 1 193 ? -24.302 -20.157 51.117 1.00 94.88 193 ALA A O 1
ATOM 1492 N N . CYS A 1 194 ? -22.624 -18.757 50.596 1.00 96.00 194 CYS A N 1
ATOM 1493 C CA . CYS A 1 194 ? -21.887 -18.938 51.847 1.00 96.00 194 CYS A CA 1
ATOM 1494 C C . CYS A 1 194 ? -22.707 -18.456 53.054 1.00 96.00 194 CYS A C 1
ATOM 1496 O O . CYS A 1 194 ? -22.831 -19.162 54.057 1.00 96.00 194 CYS A O 1
ATOM 1498 N N . TYR A 1 195 ? -23.342 -17.288 52.936 1.00 95.94 195 TYR A N 1
ATOM 1499 C CA . TYR A 1 195 ? -24.203 -16.742 53.982 1.00 95.94 195 TYR A CA 1
ATOM 1500 C C . TYR A 1 195 ? -25.429 -17.631 54.231 1.00 95.94 195 TYR A C 1
ATOM 1502 O O . TYR A 1 195 ? -25.768 -17.913 55.382 1.00 95.94 195 TYR A O 1
ATOM 1510 N N . GLY A 1 196 ? -26.056 -18.129 53.160 1.00 93.75 196 GLY A N 1
ATOM 1511 C CA . GLY A 1 196 ? -27.164 -19.081 53.235 1.00 93.75 196 GLY A CA 1
ATOM 1512 C C . GLY A 1 196 ? -26.770 -20.388 53.927 1.00 93.75 196 GLY A C 1
ATOM 1513 O O . GLY A 1 196 ? -27.486 -20.854 54.814 1.00 93.75 196 GLY A O 1
ATOM 1514 N N . TRP A 1 197 ? -25.600 -20.940 53.595 1.00 91.88 197 TRP A N 1
ATOM 1515 C CA . TRP A 1 197 ? -25.076 -22.153 54.227 1.00 91.88 197 TRP A CA 1
ATOM 1516 C C . TRP A 1 197 ? -24.798 -21.962 55.724 1.00 91.88 197 TRP A C 1
ATOM 1518 O O . TRP A 1 197 ? -25.198 -22.800 56.536 1.00 91.88 197 TRP A O 1
ATOM 1528 N N . LEU A 1 198 ? -24.177 -20.838 56.108 1.00 92.19 198 LEU A N 1
ATOM 1529 C CA . LEU A 1 198 ? -23.927 -20.482 57.512 1.00 92.19 198 LEU A CA 1
ATOM 1530 C C . LEU A 1 198 ? -25.225 -20.299 58.305 1.00 92.19 198 LEU A C 1
ATOM 1532 O O . LEU A 1 198 ? -25.317 -20.694 59.471 1.00 92.19 198 LEU A O 1
ATOM 1536 N N . TYR A 1 199 ? -26.230 -19.683 57.686 1.00 92.56 199 TYR A N 1
ATOM 1537 C CA . TYR A 1 199 ? -27.538 -19.511 58.301 1.00 92.56 199 TYR A CA 1
ATOM 1538 C C . TYR A 1 199 ? -28.217 -20.864 58.562 1.00 92.56 199 TYR A C 1
ATOM 1540 O O . TYR A 1 199 ? -28.695 -21.102 59.676 1.00 92.56 199 TYR A O 1
ATOM 1548 N N . ASP A 1 200 ? -28.213 -21.776 57.583 1.00 89.19 200 ASP A N 1
ATOM 1549 C CA . ASP A 1 200 ? -28.845 -23.090 57.743 1.00 89.19 200 ASP A CA 1
ATOM 1550 C C . ASP A 1 200 ? -28.119 -23.970 58.771 1.00 89.19 200 ASP A C 1
ATOM 1552 O O . ASP A 1 200 ? -28.764 -24.556 59.641 1.00 89.19 200 ASP A O 1
ATOM 1556 N N . THR A 1 201 ? -26.780 -23.989 58.777 1.00 83.69 201 THR A N 1
ATOM 1557 C CA . THR A 1 201 ? -26.009 -24.726 59.803 1.00 83.69 201 THR A CA 1
ATOM 1558 C C . THR A 1 201 ? -26.292 -24.215 61.215 1.00 83.69 201 THR A C 1
ATOM 1560 O O . THR A 1 201 ? -26.479 -25.015 62.137 1.00 83.69 201 THR A O 1
ATOM 1563 N N . ARG A 1 202 ? -26.399 -22.892 61.408 1.00 83.62 202 ARG A N 1
ATOM 1564 C CA . ARG A 1 202 ? -26.818 -22.319 62.700 1.00 83.62 202 ARG A CA 1
ATOM 1565 C C . ARG A 1 202 ? -28.229 -22.759 63.083 1.00 83.62 202 ARG A C 1
ATOM 1567 O O . ARG A 1 202 ? -28.452 -23.141 64.232 1.00 83.62 202 ARG A O 1
ATOM 1574 N N . LYS A 1 203 ? -29.165 -22.753 62.131 1.00 84.06 203 LYS A N 1
ATOM 1575 C CA . LYS A 1 203 ? -30.554 -23.177 62.353 1.00 84.06 203 LYS A CA 1
ATOM 1576 C C . LYS A 1 203 ? -30.658 -24.660 62.712 1.00 84.06 203 LYS A C 1
ATOM 1578 O O . LYS A 1 203 ? -31.444 -25.009 63.590 1.00 84.06 203 LYS A O 1
ATOM 1583 N N . GLN A 1 204 ? -29.870 -25.531 62.080 1.00 78.88 204 GLN A N 1
ATOM 1584 C CA . GLN A 1 204 ? -29.835 -26.959 62.409 1.00 78.88 204 GLN A CA 1
ATOM 1585 C C . GLN A 1 204 ? -29.247 -27.218 63.803 1.00 78.88 204 GLN A C 1
ATOM 1587 O O . GLN A 1 204 ? -29.826 -27.997 64.557 1.00 78.88 204 GLN A O 1
ATOM 1592 N N . ASN A 1 205 ? -28.181 -26.510 64.192 1.00 73.06 205 ASN A N 1
ATOM 1593 C CA . ASN A 1 205 ? -27.596 -26.620 65.537 1.00 73.06 205 ASN A CA 1
ATOM 1594 C C . ASN A 1 205 ? -28.522 -26.110 66.654 1.00 73.06 205 ASN A C 1
ATOM 1596 O O . ASN A 1 205 ? -28.399 -26.542 67.798 1.00 73.06 205 ASN A O 1
ATOM 1600 N N . GLN A 1 206 ? -29.455 -25.208 66.337 1.00 74.50 206 GLN A N 1
ATOM 1601 C CA . GLN A 1 206 ? -30.463 -24.714 67.280 1.00 74.50 206 GLN A CA 1
ATOM 1602 C C . GLN A 1 206 ? -31.712 -25.600 67.370 1.00 74.50 206 GLN A C 1
ATOM 1604 O O . GLN A 1 206 ? -32.552 -25.372 68.243 1.00 74.50 206 GLN A O 1
ATOM 1609 N N . ARG A 1 207 ? -31.871 -26.617 66.508 1.00 72.81 207 ARG A N 1
ATOM 1610 C CA . ARG A 1 207 ? -32.992 -27.554 66.642 1.00 72.81 207 ARG A CA 1
ATOM 1611 C C . ARG A 1 207 ? -32.733 -28.478 67.838 1.00 72.81 207 ARG A C 1
ATOM 1613 O O . ARG A 1 207 ? -31.737 -29.200 67.842 1.00 72.81 207 ARG A O 1
ATOM 1620 N N . PRO A 1 208 ? -33.618 -28.500 68.848 1.00 66.06 208 PRO A N 1
ATOM 1621 C CA . PRO A 1 208 ? -33.459 -29.392 69.985 1.00 66.06 208 PRO A CA 1
ATOM 1622 C C . PRO A 1 208 ? -33.496 -30.847 69.504 1.00 66.06 208 PRO A C 1
ATOM 1624 O O . PRO A 1 208 ? -34.375 -31.232 68.728 1.00 66.06 208 PRO A O 1
AT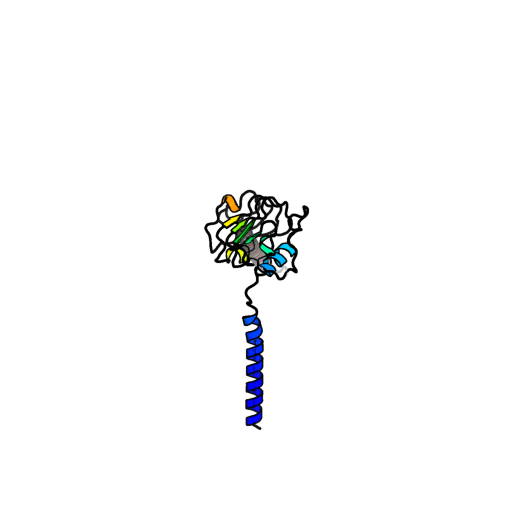OM 1627 N N . ARG A 1 209 ? -32.539 -31.664 69.967 1.00 64.06 209 ARG A N 1
ATOM 1628 C CA . ARG A 1 209 ? -32.564 -33.116 69.752 1.00 64.06 209 ARG A CA 1
ATOM 1629 C C . ARG A 1 209 ? -33.848 -33.653 70.381 1.00 64.06 209 ARG A C 1
ATOM 1631 O O . ARG A 1 209 ? -33.954 -33.683 71.605 1.00 64.06 209 ARG A O 1
ATOM 1638 N N . ARG A 1 210 ? -34.819 -34.050 69.550 1.00 63.66 210 ARG A N 1
ATOM 1639 C CA . ARG A 1 210 ? -35.960 -34.853 70.002 1.00 63.66 210 ARG A CA 1
ATOM 1640 C C . ARG A 1 210 ? -35.380 -36.159 70.554 1.00 63.66 210 ARG A C 1
ATOM 1642 O O . ARG A 1 210 ? -34.817 -36.934 69.785 1.00 63.66 210 ARG A O 1
ATOM 1649 N N . ARG A 1 211 ? -35.396 -36.290 71.882 1.00 55.09 211 ARG A N 1
ATOM 1650 C CA . ARG A 1 211 ? -35.189 -37.554 72.592 1.00 55.09 211 ARG A CA 1
ATOM 1651 C C . ARG A 1 211 ? -36.446 -38.397 72.482 1.00 55.09 211 ARG A C 1
ATOM 1653 O O . ARG A 1 211 ? -37.536 -37.781 72.453 1.00 55.09 211 ARG A O 1
#

Foldseek 3Di:
DVVVVVVVVVVVVVVVVVVVCVVVPVVPLDQLLNLVVLVVVQKDQPPCLQVCNDPDDPFAQSNCPTRQFHAPDNRHSHTAEGACALRQIEGEDRDDDLRDNLRYQYYHHDQYAYEEEDDLSQLVRQRHAEAAHAQYQYADEDHHRPHHDYDPNSHHNHVHYAYPPHHHHPDPVVVVVVVVVVVVVVVVVVVVVVVVVVVVVVVVVPDDPDD

Organism: Brassica cretica (NCBI:txid69181)

Radius of gyration: 30.52 Å; chains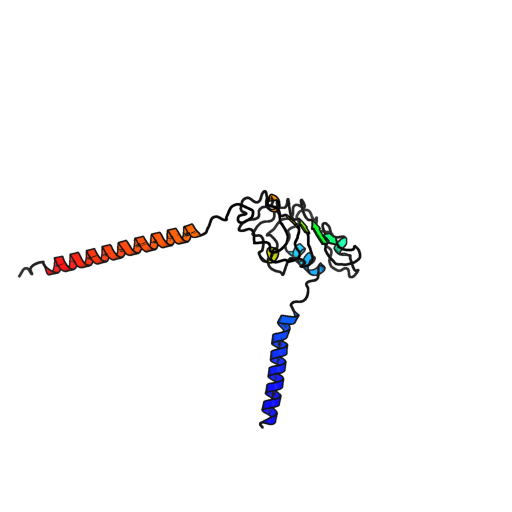: 1; bounding box: 83×52×91 Å

pLDDT: mean 84.11, std 14.44, range [46.62, 98.44]

Secondary structure (DSSP, 8-state):
-HHHHHHHHHHHHHHHHHHHHHHHHT-PPPPHHHHHHHHHHH-B-TT-TTTT------STTGGGGSTTEEESSTTS--EEEEE-TTS--EEE---SS--S-TT--EEE--SSEEEEPPPHHHHT-TT--EEE--SSEEEEEPP--SSS---GGGG-S-TEEESTTSSPP--THHHHHHHHHHHHHHHHHHHHHHHHHHHHHHHHHTS----